Protein AF-A0A353T511-F1 (afdb_monomer)

Solvent-accessible surface area (backbone atoms only — not comparable to full-atom values): 17052 Å² total; per-residue (Å²): 107,55,31,57,50,38,69,71,53,21,40,50,40,51,57,68,45,52,67,50,44,55,58,47,10,58,55,42,27,77,79,38,70,79,33,49,45,60,43,45,33,51,16,52,50,36,48,41,17,73,74,68,63,49,63,80,61,66,47,35,32,51,39,35,51,52,15,42,52,40,34,46,47,14,52,46,25,52,75,53,43,48,49,70,58,43,83,41,54,40,82,48,96,89,41,73,41,23,30,34,31,43,31,60,46,76,46,84,42,80,31,50,42,40,24,45,56,64,69,73,60,49,74,66,68,71,45,63,90,64,59,95,79,47,38,63,47,58,74,86,80,88,72,33,53,43,82,46,81,46,78,45,78,47,78,48,77,52,66,25,28,49,47,56,48,58,63,40,23,37,52,54,12,52,56,40,32,56,50,16,52,51,40,34,52,38,14,64,52,20,74,81,34,68,69,36,40,58,49,43,23,52,46,47,33,50,51,53,51,50,50,52,51,51,55,51,51,52,30,73,72,43,70,61,68,36,49,56,50,96,73,19,44,25,30,51,40,54,40,83,95,20,53,33,37,77,40,65,54,52,63,58,27,26,40,40,25,51,73,86,41,77,28,68,46,71,67,55,45,51,57,47,48,78,71,52,68,54,58,47,41,36,35,30,33,49,96,89,40,81,49,76,33,64,47,82,42,90,78,71,59,78,88,50,33,36,66,40,64,33,52,81,70,89,87,82,75,74,130

Structure (mmCIF, N/CA/C/O backbone):
data_AF-A0A353T511-F1
#
_entry.id   AF-A0A353T511-F1
#
loop_
_atom_site.group_PDB
_atom_site.id
_atom_site.type_symbol
_atom_site.label_atom_id
_atom_site.label_alt_id
_atom_site.label_comp_id
_atom_site.label_asym_id
_atom_site.label_entity_id
_atom_site.label_seq_id
_atom_site.pdbx_PDB_ins_code
_atom_site.Cartn_x
_atom_site.Cartn_y
_atom_site.Cartn_z
_atom_site.occupancy
_atom_site.B_iso_or_equiv
_atom_site.auth_seq_id
_atom_site.auth_comp_id
_atom_site.auth_asym_id
_atom_site.auth_atom_id
_atom_site.pdbx_PDB_model_num
ATOM 1 N N . ILE A 1 1 ? 7.811 -14.214 -6.722 1.00 87.06 1 ILE A N 1
ATOM 2 C CA . ILE A 1 1 ? 6.838 -13.684 -7.712 1.00 87.06 1 ILE A CA 1
ATOM 3 C C . ILE A 1 1 ? 7.534 -12.713 -8.656 1.00 87.06 1 ILE A C 1
ATOM 5 O O . ILE A 1 1 ? 7.695 -13.061 -9.813 1.00 87.06 1 ILE A O 1
ATOM 9 N N . SER A 1 2 ? 8.025 -11.565 -8.179 1.00 89.75 2 SER A N 1
ATOM 10 C CA . SER A 1 2 ? 8.652 -10.533 -9.025 1.00 89.75 2 SER A CA 1
ATOM 11 C C . SER A 1 2 ? 9.826 -11.055 -9.854 1.00 89.75 2 SER A C 1
ATOM 13 O O . SER A 1 2 ? 9.823 -10.887 -11.064 1.00 89.75 2 SER A O 1
ATOM 15 N N . SER A 1 3 ? 10.780 -11.768 -9.242 1.00 91.50 3 SER A N 1
ATOM 16 C CA . SER A 1 3 ? 11.904 -12.368 -9.980 1.00 91.50 3 SER A CA 1
ATOM 17 C C . SER A 1 3 ? 11.455 -13.371 -11.025 1.00 91.50 3 SER A C 1
ATOM 19 O O . SER A 1 3 ? 11.957 -13.353 -12.137 1.00 91.50 3 SER A O 1
ATOM 21 N N . THR A 1 4 ? 10.472 -14.212 -10.696 1.00 90.12 4 THR A N 1
ATOM 22 C CA . THR A 1 4 ? 9.891 -15.156 -11.653 1.00 90.12 4 THR A CA 1
ATOM 23 C C . THR A 1 4 ? 9.276 -14.418 -12.835 1.00 90.12 4 THR A C 1
ATOM 25 O O . THR A 1 4 ? 9.516 -14.812 -13.961 1.00 90.12 4 THR A O 1
ATOM 28 N N . LEU A 1 5 ? 8.538 -13.328 -12.602 1.00 91.00 5 LEU A N 1
ATOM 29 C CA . LEU A 1 5 ? 7.959 -12.518 -13.676 1.00 91.00 5 LEU A CA 1
ATOM 30 C C . LEU A 1 5 ? 9.042 -11.837 -14.521 1.00 91.00 5 LEU A C 1
ATOM 32 O O . LEU A 1 5 ? 8.965 -11.881 -15.739 1.00 91.00 5 LEU A O 1
ATOM 36 N N . ILE A 1 6 ? 10.081 -11.274 -13.903 1.00 90.38 6 ILE A N 1
ATOM 37 C CA . ILE A 1 6 ? 11.201 -10.640 -14.617 1.00 90.38 6 ILE A CA 1
ATOM 38 C C . ILE A 1 6 ? 11.957 -11.660 -15.477 1.00 90.38 6 ILE A C 1
ATOM 40 O O . ILE A 1 6 ? 12.263 -11.378 -16.633 1.00 90.38 6 ILE A O 1
ATOM 44 N N . ILE A 1 7 ? 12.215 -12.853 -14.933 1.00 88.31 7 ILE A N 1
ATOM 45 C CA . ILE A 1 7 ? 12.916 -13.956 -15.606 1.00 88.31 7 ILE A CA 1
ATOM 46 C C . ILE A 1 7 ? 12.004 -14.730 -16.566 1.00 88.31 7 ILE A C 1
ATOM 48 O O . ILE A 1 7 ? 12.520 -15.469 -17.383 1.00 88.31 7 ILE A O 1
ATOM 52 N N . LEU A 1 8 ? 10.676 -14.594 -16.506 1.00 87.25 8 LEU A N 1
ATOM 53 C CA . LEU A 1 8 ? 9.740 -15.236 -17.448 1.00 87.25 8 LEU A CA 1
ATOM 54 C C . LEU A 1 8 ? 9.231 -14.289 -18.537 1.00 87.25 8 LEU A C 1
ATOM 56 O O . LEU A 1 8 ? 8.818 -14.757 -19.588 1.00 87.25 8 LEU A O 1
ATOM 60 N N . ILE A 1 9 ? 9.318 -12.975 -18.321 1.00 87.56 9 ILE A N 1
ATOM 61 C CA . ILE A 1 9 ? 9.075 -11.948 -19.342 1.00 87.56 9 ILE A CA 1
ATOM 62 C C . ILE A 1 9 ? 10.367 -11.560 -20.070 1.00 87.56 9 ILE A C 1
ATOM 64 O O . ILE A 1 9 ? 10.341 -11.324 -21.268 1.00 87.56 9 ILE A O 1
ATOM 68 N N . GLY A 1 10 ? 11.510 -11.544 -19.386 1.00 86.62 10 GLY A N 1
ATOM 69 C CA . GLY A 1 10 ? 12.803 -11.376 -20.045 1.00 86.62 10 GLY A CA 1
ATOM 70 C C . GLY A 1 10 ? 13.072 -9.907 -20.193 1.00 86.62 10 GLY A C 1
ATOM 71 O O . GLY A 1 10 ? 13.063 -9.362 -21.292 1.00 86.62 10 GLY A O 1
ATOM 72 N N . ILE A 1 11 ? 13.232 -9.274 -19.037 1.00 89.12 11 ILE A N 1
ATOM 73 C CA . ILE A 1 11 ? 13.450 -7.841 -18.917 1.00 89.12 11 ILE A CA 1
ATOM 74 C C . ILE A 1 11 ? 14.917 -7.644 -18.532 1.00 89.12 11 ILE A C 1
ATOM 76 O O . ILE A 1 11 ? 15.234 -7.669 -17.337 1.00 89.12 11 ILE A O 1
ATOM 80 N N . PRO A 1 12 ? 15.833 -7.540 -19.510 1.00 88.12 12 PRO A N 1
ATOM 81 C CA . PRO A 1 12 ? 17.217 -7.215 -19.237 1.00 88.12 12 PRO A CA 1
ATOM 82 C C . PRO A 1 12 ? 17.324 -5.749 -18.811 1.00 88.12 12 PRO A C 1
ATOM 84 O O . PRO A 1 12 ? 16.893 -4.838 -19.508 1.00 88.12 12 PRO A O 1
ATOM 87 N N . ILE A 1 13 ? 17.937 -5.507 -17.658 1.00 87.44 13 ILE A N 1
ATOM 88 C CA . ILE A 1 13 ? 18.184 -4.158 -17.153 1.00 87.44 13 ILE A CA 1
ATOM 89 C C . ILE A 1 13 ? 19.682 -3.876 -17.205 1.00 87.44 13 ILE A C 1
ATOM 91 O O . ILE A 1 13 ? 20.497 -4.645 -16.690 1.00 87.44 13 ILE A O 1
ATOM 95 N N . ASN A 1 14 ? 20.067 -2.753 -17.807 1.00 86.06 14 ASN A N 1
ATOM 96 C CA . ASN A 1 14 ? 21.453 -2.304 -17.757 1.00 86.06 14 ASN A CA 1
ATOM 97 C C . ASN A 1 14 ? 21.813 -1.925 -16.309 1.00 86.06 14 ASN A C 1
ATOM 99 O O . ASN A 1 14 ? 21.084 -1.183 -15.648 1.00 86.06 14 ASN A O 1
ATOM 103 N N . LEU A 1 15 ? 22.947 -2.414 -15.802 1.00 84.44 15 LEU A N 1
ATOM 104 C CA . LEU A 1 15 ? 23.402 -2.091 -14.445 1.00 84.44 15 LEU A CA 1
ATOM 105 C C . LEU A 1 15 ? 23.543 -0.576 -14.229 1.00 84.44 15 LEU A C 1
ATOM 107 O O . LEU A 1 15 ? 23.207 -0.083 -13.153 1.00 84.44 15 LEU A O 1
ATOM 111 N N . ASN A 1 16 ? 23.939 0.175 -15.261 1.00 86.75 16 ASN A N 1
ATOM 112 C CA . ASN A 1 16 ? 24.034 1.635 -15.198 1.00 86.75 16 ASN A CA 1
ATOM 113 C C . ASN A 1 16 ? 22.674 2.284 -14.899 1.00 86.75 16 ASN A C 1
ATOM 115 O O . ASN A 1 16 ? 22.602 3.235 -14.124 1.00 86.75 16 ASN A O 1
ATOM 119 N N . THR A 1 17 ? 21.584 1.737 -15.449 1.00 90.00 17 THR A N 1
ATOM 120 C CA . THR A 1 17 ? 20.215 2.197 -15.178 1.00 90.00 17 THR A CA 1
ATOM 121 C C . THR A 1 17 ? 19.900 2.100 -13.687 1.00 90.00 17 THR A C 1
ATOM 123 O O . THR A 1 17 ? 19.383 3.054 -13.116 1.00 90.00 17 THR A O 1
ATOM 126 N N . LEU A 1 18 ? 20.258 0.995 -13.024 1.00 89.12 18 LEU A N 1
ATOM 127 C CA . LEU A 1 18 ? 20.004 0.793 -11.589 1.00 89.12 18 LEU A CA 1
ATOM 128 C C . LEU A 1 18 ? 20.886 1.677 -10.709 1.00 89.12 18 LEU A C 1
ATOM 130 O O . LEU A 1 18 ? 20.400 2.257 -9.737 1.00 89.12 18 LEU A O 1
ATOM 134 N N . VAL A 1 19 ? 22.167 1.793 -11.070 1.00 89.56 19 VAL A N 1
ATOM 135 C CA . VAL A 1 19 ? 23.147 2.631 -10.364 1.00 89.56 19 VAL A CA 1
ATOM 136 C C . VAL A 1 19 ? 22.741 4.103 -10.392 1.00 89.56 19 VAL A C 1
ATOM 138 O O . VAL A 1 19 ? 23.045 4.822 -9.450 1.00 89.56 19 VAL A O 1
ATOM 141 N N . ILE A 1 20 ? 22.020 4.555 -11.420 1.00 93.50 20 ILE A N 1
ATOM 142 C CA . ILE A 1 20 ? 21.484 5.921 -11.487 1.00 93.50 20 ILE A CA 1
ATOM 143 C C . ILE A 1 20 ? 20.110 6.009 -10.808 1.00 93.50 20 ILE A C 1
ATOM 145 O O . ILE A 1 20 ? 19.868 6.920 -10.017 1.00 93.50 20 ILE A O 1
ATOM 149 N N . LEU A 1 21 ? 19.216 5.053 -11.078 1.00 93.88 21 LEU A N 1
ATOM 150 C CA . LEU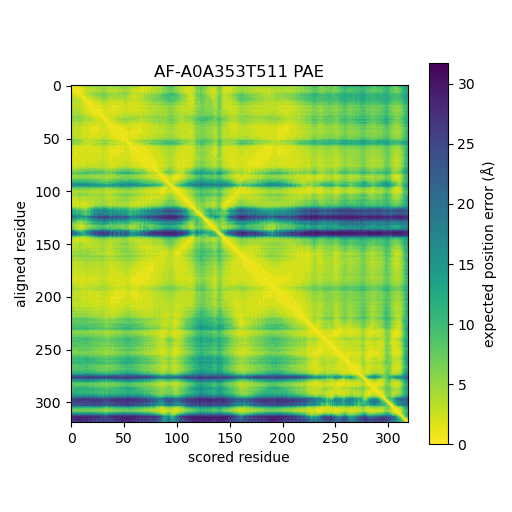 A 1 21 ? 17.832 5.059 -10.598 1.00 93.88 21 LEU A CA 1
ATOM 151 C C . LEU A 1 21 ? 17.734 5.071 -9.068 1.00 93.88 21 LEU A C 1
ATOM 153 O O . LEU A 1 21 ? 16.961 5.854 -8.516 1.00 93.88 21 LEU A O 1
ATOM 157 N N . LEU A 1 22 ? 18.485 4.206 -8.379 1.00 92.00 22 LEU A N 1
ATOM 158 C CA . LEU A 1 22 ? 18.342 4.036 -6.929 1.00 92.00 22 LEU A CA 1
ATOM 159 C C . LEU A 1 22 ? 18.852 5.256 -6.142 1.00 92.00 22 LEU A C 1
ATOM 161 O O . LEU A 1 22 ? 18.086 5.774 -5.323 1.00 92.00 22 LEU A O 1
ATOM 165 N N . PRO A 1 23 ? 20.067 5.792 -6.389 1.00 93.88 23 PRO A N 1
ATOM 166 C CA . PRO A 1 23 ? 20.510 7.022 -5.737 1.00 93.88 23 PRO A CA 1
ATOM 167 C C . PRO A 1 23 ? 19.648 8.226 -6.108 1.00 93.88 23 PRO A C 1
ATOM 169 O O . PRO A 1 23 ? 19.407 9.077 -5.257 1.00 93.88 23 PRO A O 1
ATOM 172 N N . PHE A 1 24 ? 19.142 8.296 -7.344 1.00 95.50 24 PHE A N 1
ATOM 173 C CA . PHE A 1 24 ? 18.238 9.372 -7.742 1.00 95.50 24 PHE A CA 1
ATOM 174 C C . PHE A 1 24 ? 16.900 9.302 -6.998 1.00 95.50 24 PHE A C 1
ATOM 176 O O . PHE A 1 24 ? 16.413 10.327 -6.528 1.00 95.50 24 PHE A O 1
ATOM 183 N N . SER A 1 25 ? 16.336 8.105 -6.808 1.00 93.56 25 SER A N 1
ATOM 184 C CA . SER A 1 25 ? 15.156 7.924 -5.955 1.00 93.56 25 SER A CA 1
ATOM 185 C C . SER A 1 25 ? 15.423 8.396 -4.521 1.00 93.56 25 SER A C 1
ATOM 187 O O . SER A 1 25 ? 14.663 9.202 -3.982 1.00 93.56 25 SER A O 1
ATOM 189 N N . LEU A 1 26 ? 16.558 7.995 -3.934 1.00 93.56 26 LEU A N 1
ATOM 190 C CA . LEU A 1 26 ? 16.978 8.463 -2.610 1.00 93.56 26 LEU A CA 1
ATOM 191 C C . LEU A 1 26 ? 17.125 9.990 -2.558 1.00 93.56 26 LEU A C 1
ATOM 193 O O . LEU A 1 26 ? 16.668 10.611 -1.601 1.00 93.56 26 LEU A O 1
ATOM 197 N N . LEU A 1 27 ? 17.683 10.617 -3.594 1.00 95.81 27 LEU A N 1
ATOM 198 C CA . LEU A 1 27 ? 17.786 12.072 -3.691 1.00 95.81 27 LEU A CA 1
ATOM 199 C C . LEU A 1 27 ? 16.402 12.739 -3.689 1.00 95.81 27 LEU A C 1
ATOM 201 O O . LEU A 1 27 ? 16.192 13.712 -2.965 1.00 95.81 27 LEU A O 1
ATOM 205 N N . LEU A 1 28 ? 15.437 12.207 -4.448 1.00 93.69 28 LEU A N 1
ATOM 206 C CA . LEU A 1 28 ? 14.075 12.745 -4.476 1.00 93.69 28 LEU A CA 1
ATOM 207 C C . LEU A 1 28 ? 13.383 12.647 -3.110 1.00 93.69 28 LEU A C 1
ATOM 209 O O . LEU A 1 28 ? 12.583 13.525 -2.771 1.00 93.69 28 LEU A O 1
ATOM 213 N N . THR A 1 29 ? 13.718 11.649 -2.285 1.00 92.69 29 THR A N 1
ATOM 214 C CA . THR A 1 29 ? 13.143 11.542 -0.932 1.00 92.69 29 THR A CA 1
ATOM 215 C C . THR A 1 29 ? 13.462 12.723 -0.025 1.00 92.69 29 THR A C 1
ATOM 217 O O . THR A 1 29 ? 12.668 13.020 0.871 1.00 92.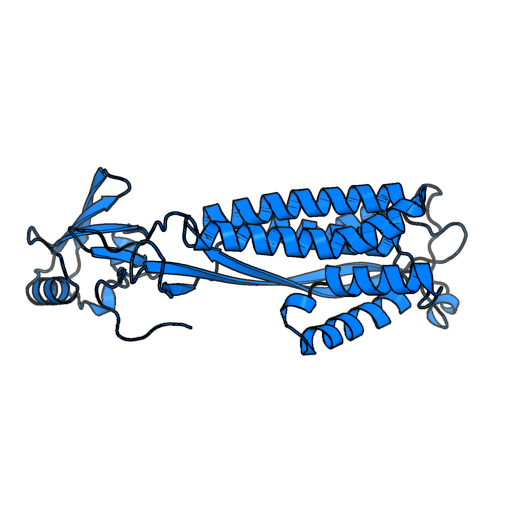69 29 THR A O 1
ATOM 220 N N . LEU A 1 30 ? 14.567 13.437 -0.281 1.00 94.56 30 LEU A N 1
ATOM 221 C CA . LEU A 1 30 ? 14.933 14.645 0.462 1.00 94.56 30 LEU A CA 1
ATOM 222 C C . LEU A 1 30 ? 13.897 15.764 0.288 1.00 94.56 30 LEU A C 1
ATOM 224 O O . LEU A 1 30 ? 13.751 16.605 1.171 1.00 94.56 30 LEU A O 1
ATOM 228 N N . LEU A 1 31 ? 13.158 15.766 -0.827 1.00 93.88 31 LEU A N 1
ATOM 229 C CA . LEU A 1 31 ? 12.063 16.708 -1.066 1.00 93.88 31 LEU A CA 1
ATOM 230 C C . LEU A 1 31 ? 10.775 16.250 -0.377 1.00 93.88 31 LEU A C 1
ATOM 232 O O . LEU A 1 31 ? 10.048 17.053 0.206 1.00 93.88 31 LEU A O 1
ATOM 236 N N . ASN A 1 32 ? 10.461 14.958 -0.479 1.00 90.12 32 ASN A N 1
ATOM 237 C CA . ASN A 1 32 ? 9.321 14.342 0.187 1.00 90.12 32 ASN A CA 1
ATOM 238 C C . ASN A 1 32 ? 9.480 12.817 0.196 1.00 90.12 32 ASN A C 1
ATOM 240 O O . ASN A 1 32 ? 9.745 12.227 -0.851 1.00 90.12 32 ASN A O 1
ATOM 244 N N . LYS A 1 33 ? 9.211 12.169 1.338 1.00 87.06 33 LYS A N 1
ATOM 245 C CA . LYS A 1 33 ? 9.273 10.702 1.488 1.00 87.06 33 LYS A CA 1
ATOM 246 C C . LYS A 1 33 ? 8.485 9.946 0.410 1.00 87.06 33 LYS A C 1
ATOM 248 O O . LYS A 1 33 ? 8.925 8.888 -0.019 1.00 87.06 33 LYS A O 1
ATOM 253 N N . ARG A 1 34 ? 7.375 10.512 -0.086 1.00 85.81 34 ARG A N 1
ATOM 254 C CA . ARG A 1 34 ? 6.558 9.899 -1.150 1.00 85.81 34 ARG A CA 1
ATOM 255 C C . ARG A 1 34 ? 7.331 9.635 -2.446 1.00 85.81 34 ARG A C 1
ATOM 257 O O . ARG A 1 34 ? 6.993 8.712 -3.174 1.00 85.81 34 ARG A O 1
ATOM 264 N N . TYR A 1 35 ? 8.371 10.421 -2.728 1.00 89.56 35 TYR A N 1
ATOM 265 C CA . TYR A 1 35 ? 9.152 10.291 -3.956 1.00 89.56 35 TYR A CA 1
ATOM 266 C C . TYR A 1 35 ? 10.187 9.157 -3.918 1.00 89.56 35 TYR A C 1
ATOM 268 O O . TYR A 1 35 ? 10.921 8.990 -4.886 1.00 89.56 35 TYR A O 1
ATOM 276 N N . LEU A 1 36 ? 10.221 8.361 -2.840 1.00 89.62 36 LEU A N 1
ATOM 277 C CA . LEU A 1 36 ? 11.010 7.125 -2.772 1.00 89.62 36 LEU A CA 1
ATOM 278 C C . LEU A 1 36 ? 10.501 6.062 -3.754 1.00 89.62 36 LEU A C 1
ATOM 280 O O . LEU A 1 36 ? 11.253 5.185 -4.185 1.00 89.62 36 LEU A O 1
ATOM 284 N N . CYS A 1 37 ? 9.214 6.119 -4.102 1.00 92.69 37 CYS A N 1
ATOM 285 C CA . CYS A 1 37 ? 8.643 5.178 -5.045 1.00 92.69 37 CYS A CA 1
ATOM 286 C C . CYS A 1 37 ? 9.331 5.310 -6.414 1.00 92.69 37 CYS A C 1
ATOM 288 O O . CYS A 1 37 ? 9.436 6.397 -6.988 1.00 92.69 37 CYS A O 1
ATOM 290 N N . LEU A 1 38 ? 9.765 4.173 -6.968 1.00 94.25 38 LEU A N 1
ATOM 291 C CA . LEU A 1 38 ? 10.505 4.125 -8.230 1.00 94.25 38 LEU A CA 1
ATOM 292 C C . LEU A 1 38 ? 9.703 4.669 -9.421 1.00 94.25 38 LEU A C 1
ATOM 294 O O . LEU A 1 38 ? 10.307 5.017 -10.429 1.00 94.25 38 LEU A O 1
ATOM 298 N N . SER A 1 39 ? 8.377 4.801 -9.310 1.00 95.31 39 SER A N 1
ATOM 299 C CA . SER A 1 39 ? 7.543 5.448 -10.330 1.00 95.31 39 SER A CA 1
ATOM 300 C C . SER A 1 39 ? 7.933 6.913 -10.577 1.00 95.31 39 SER A C 1
ATOM 302 O O . SER A 1 39 ? 7.951 7.348 -11.727 1.00 95.31 39 SER A O 1
ATOM 304 N N . TYR A 1 40 ? 8.316 7.668 -9.540 1.00 95.88 40 TYR A N 1
ATOM 305 C CA . TYR A 1 40 ? 8.743 9.064 -9.687 1.00 95.88 40 TYR A CA 1
ATOM 306 C C . TYR A 1 40 ? 10.122 9.150 -10.337 1.00 95.88 40 TYR A C 1
ATOM 308 O O . TYR A 1 40 ? 10.278 9.779 -11.383 1.00 95.88 40 TYR A O 1
ATOM 316 N N . ALA A 1 41 ? 11.109 8.473 -9.745 1.00 96.19 41 ALA A N 1
ATOM 317 C CA . ALA A 1 41 ? 12.477 8.445 -10.251 1.00 96.19 41 ALA A CA 1
ATOM 318 C C . ALA A 1 41 ? 12.534 7.892 -11.682 1.00 96.19 41 ALA A C 1
ATOM 320 O O . ALA A 1 41 ? 13.126 8.510 -12.563 1.00 96.19 41 ALA A O 1
ATOM 321 N N . GLY A 1 42 ? 11.860 6.769 -11.932 1.00 96.25 42 GLY A N 1
ATOM 322 C CA . GLY A 1 42 ? 11.801 6.130 -13.239 1.00 96.25 42 GLY A CA 1
ATOM 323 C C . GLY A 1 42 ? 11.077 6.973 -14.282 1.00 96.25 42 GLY A C 1
ATOM 324 O O . GLY A 1 42 ? 11.547 7.043 -15.411 1.00 96.25 42 GLY A O 1
ATOM 325 N N . GLY A 1 43 ? 9.986 7.657 -13.922 1.00 96.94 43 GLY A N 1
ATOM 326 C CA . GLY A 1 43 ? 9.261 8.532 -14.847 1.00 96.94 43 GLY A CA 1
ATOM 327 C C . GLY A 1 43 ? 10.101 9.735 -15.269 1.00 96.94 43 GLY A C 1
ATOM 328 O O . GLY A 1 43 ? 10.256 10.000 -16.459 1.00 96.94 43 GLY A O 1
ATOM 329 N N . VAL A 1 44 ? 10.723 10.413 -14.298 1.00 97.00 44 VAL A N 1
ATOM 330 C CA . VAL A 1 44 ? 11.612 11.557 -14.559 1.00 97.00 44 VAL A CA 1
ATOM 331 C C . VAL A 1 44 ? 12.825 11.132 -15.382 1.00 97.00 44 VAL A C 1
ATOM 333 O O . VAL A 1 44 ? 13.098 11.744 -16.412 1.00 97.00 44 VAL A O 1
ATOM 336 N N . LEU A 1 45 ? 13.532 10.075 -14.974 1.00 97.25 45 LEU A N 1
ATOM 337 C CA . LEU A 1 45 ? 14.724 9.613 -15.687 1.00 97.25 45 LEU A CA 1
ATOM 338 C C . LEU A 1 45 ? 14.398 9.094 -17.091 1.00 97.25 45 LEU A C 1
ATOM 340 O O . LEU A 1 45 ? 15.164 9.359 -18.011 1.00 97.25 45 LEU A O 1
ATOM 344 N N . SER A 1 46 ? 13.245 8.444 -17.285 1.00 97.44 46 SER A N 1
ATOM 345 C CA . SER A 1 46 ? 12.787 8.036 -18.620 1.00 97.44 46 SER A CA 1
ATOM 346 C C . SER A 1 46 ? 12.546 9.244 -19.522 1.00 97.44 46 SER A C 1
ATOM 348 O O . SER A 1 46 ? 12.998 9.251 -20.660 1.00 97.44 46 SER A O 1
ATOM 350 N N . LEU A 1 47 ? 11.879 10.294 -19.029 1.00 97.38 47 LEU A N 1
ATOM 351 C CA . LEU A 1 47 ? 11.666 11.517 -19.813 1.00 97.38 47 LEU A CA 1
ATOM 352 C C . LEU A 1 47 ? 12.981 12.216 -20.154 1.00 97.38 47 LEU A C 1
ATOM 354 O O . LEU A 1 47 ? 13.172 12.648 -21.287 1.00 97.38 47 LEU A O 1
ATOM 358 N N . VAL A 1 48 ? 13.891 12.310 -19.185 1.00 97.31 48 VAL A N 1
ATOM 359 C CA . VAL A 1 48 ? 15.211 12.915 -19.384 1.00 97.31 48 VAL A CA 1
ATOM 360 C C . VAL A 1 48 ? 1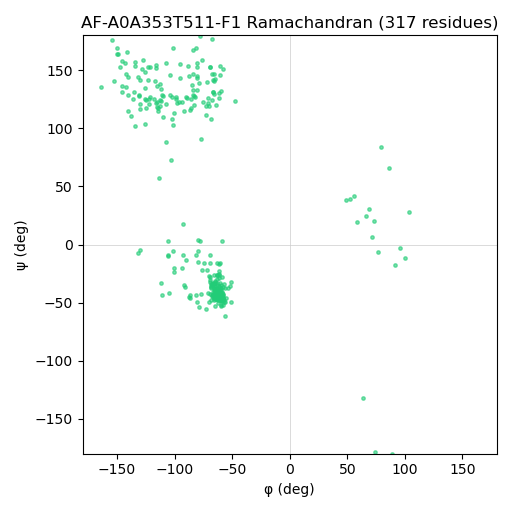6.015 12.118 -20.418 1.00 97.31 48 VAL A C 1
ATOM 362 O O . VAL A 1 48 ? 16.538 12.707 -21.361 1.00 97.31 48 VAL A O 1
ATOM 365 N N . SER A 1 49 ? 16.020 10.788 -20.316 1.00 96.44 49 SER A N 1
ATOM 366 C CA . SER A 1 49 ? 16.646 9.892 -21.292 1.00 96.44 49 SER A CA 1
ATOM 367 C C . SER A 1 49 ? 16.062 10.072 -22.700 1.00 96.44 49 SER A C 1
ATOM 369 O O . SER A 1 49 ? 16.809 10.268 -23.653 1.00 96.44 49 SER A O 1
ATOM 371 N N . LEU A 1 50 ? 14.732 10.115 -22.837 1.00 96.62 50 LEU A N 1
ATOM 372 C CA . LEU A 1 50 ? 14.059 10.259 -24.134 1.00 96.62 50 LEU A CA 1
ATOM 373 C C . LEU A 1 50 ? 14.274 11.629 -24.796 1.00 96.62 50 LEU A C 1
ATOM 375 O O . LEU A 1 50 ? 14.302 11.713 -26.021 1.00 96.62 50 LEU A O 1
ATOM 379 N N . ILE A 1 51 ? 14.383 12.705 -24.010 1.00 96.88 51 ILE A N 1
ATOM 380 C CA . ILE A 1 51 ? 14.522 14.076 -24.529 1.00 96.8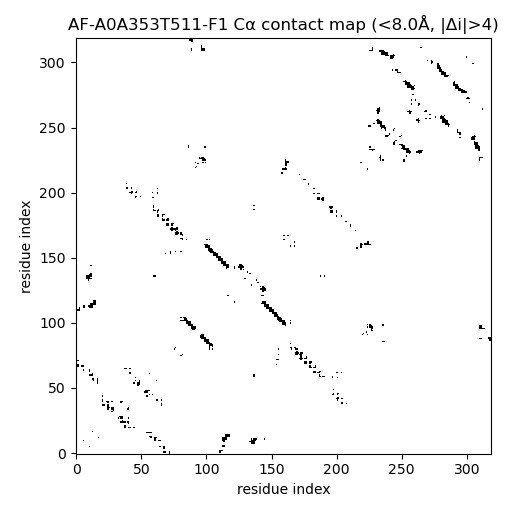8 51 ILE A CA 1
ATOM 381 C C . ILE A 1 51 ? 15.987 14.421 -24.809 1.00 96.88 51 ILE A C 1
ATOM 383 O O . ILE A 1 51 ? 16.289 15.037 -25.829 1.00 96.88 51 ILE A O 1
ATOM 387 N N . PHE A 1 52 ? 16.889 14.058 -23.896 1.00 96.44 52 PHE A N 1
ATOM 388 C CA . PHE A 1 52 ? 18.289 14.487 -23.929 1.00 96.44 52 PHE A CA 1
ATOM 389 C C . PHE A 1 52 ? 19.256 13.382 -24.367 1.00 96.44 52 PHE A C 1
ATOM 391 O O . PHE A 1 52 ? 20.430 13.665 -24.593 1.00 96.44 52 PHE A O 1
ATOM 398 N N . GLY A 1 53 ? 18.800 12.130 -24.467 1.00 91.62 53 GLY A N 1
ATOM 399 C CA . GLY A 1 53 ? 19.647 10.978 -24.794 1.00 91.62 53 GLY A CA 1
ATOM 400 C C . GLY A 1 53 ? 20.601 10.562 -23.670 1.00 91.62 53 GLY A C 1
ATOM 401 O O . GLY A 1 53 ? 21.449 9.697 -23.874 1.00 91.62 53 GLY A O 1
ATOM 402 N N . TRP A 1 54 ? 20.498 11.173 -22.486 1.00 90.94 54 TRP A N 1
ATOM 403 C CA . TRP A 1 54 ? 21.311 10.843 -21.320 1.00 90.94 54 TRP A CA 1
ATOM 404 C C . TRP A 1 54 ? 20.467 10.932 -20.045 1.00 90.94 54 TRP A C 1
ATOM 406 O O . TRP A 1 54 ? 19.767 11.929 -19.879 1.00 90.94 54 TRP A O 1
ATOM 416 N N . PRO A 1 55 ? 20.550 9.964 -19.117 1.00 91.25 55 PRO A N 1
ATOM 417 C CA . PRO A 1 55 ? 21.334 8.730 -19.213 1.00 91.25 55 PRO A CA 1
ATOM 418 C C . PRO A 1 55 ? 20.767 7.760 -20.259 1.00 91.25 55 PRO A C 1
ATOM 420 O O . PRO A 1 55 ? 19.571 7.778 -20.537 1.00 91.25 55 PRO A O 1
ATOM 423 N N . ASP A 1 56 ? 21.621 6.912 -20.832 1.00 88.31 56 ASP A N 1
ATOM 424 C CA . ASP A 1 56 ? 21.189 5.848 -21.747 1.00 88.31 56 ASP A CA 1
ATOM 425 C C . ASP A 1 56 ? 20.404 4.788 -20.956 1.00 88.31 56 ASP A C 1
ATOM 427 O O . ASP A 1 56 ? 20.953 4.096 -20.090 1.00 88.31 56 ASP A O 1
ATOM 431 N N . MET A 1 57 ? 19.087 4.745 -21.166 1.00 90.12 57 MET A N 1
ATOM 432 C CA . MET A 1 57 ? 18.164 3.896 -20.419 1.00 90.12 57 MET A CA 1
ATOM 433 C C . MET A 1 57 ? 17.190 3.217 -21.367 1.00 90.12 57 MET A C 1
ATOM 435 O O . MET A 1 57 ? 16.513 3.864 -22.163 1.00 90.12 57 MET A O 1
ATOM 439 N N . ASP A 1 58 ? 17.040 1.908 -21.193 1.00 92.12 58 ASP A N 1
ATOM 440 C CA . ASP A 1 58 ? 15.987 1.157 -21.860 1.00 92.12 58 ASP A CA 1
ATOM 441 C C . ASP A 1 58 ? 14.642 1.402 -21.158 1.00 92.12 58 ASP A C 1
ATOM 443 O O . ASP A 1 58 ? 14.280 0.742 -20.176 1.00 92.12 58 ASP A O 1
ATOM 447 N N . VAL A 1 59 ? 13.924 2.426 -21.628 1.00 95.25 59 VAL A N 1
ATOM 448 C CA . VAL A 1 59 ? 12.654 2.881 -21.045 1.00 95.25 59 VAL A CA 1
ATOM 449 C C . VAL A 1 59 ? 11.589 1.774 -21.013 1.00 95.25 59 VAL A C 1
ATOM 451 O O . VAL A 1 59 ? 10.980 1.607 -19.953 1.00 95.25 59 VAL A O 1
ATOM 454 N N . PRO A 1 60 ? 11.364 0.978 -22.081 1.00 95.75 60 PRO A N 1
ATOM 455 C CA . PRO A 1 60 ? 10.473 -0.182 -22.027 1.00 95.75 60 PRO A CA 1
ATOM 456 C C . PRO A 1 60 ? 10.773 -1.139 -20.867 1.00 95.75 60 PRO A C 1
ATOM 458 O O . PRO A 1 60 ? 9.867 -1.464 -20.094 1.00 95.75 60 PRO A O 1
ATOM 461 N N . SER A 1 61 ? 12.036 -1.541 -20.688 1.00 94.75 61 SER A N 1
ATOM 462 C CA . SER A 1 61 ? 12.425 -2.433 -19.588 1.00 94.75 61 SER A CA 1
ATOM 463 C C . SER A 1 61 ? 12.245 -1.788 -18.218 1.00 94.75 61 SER A C 1
ATOM 465 O O . SER A 1 61 ? 11.810 -2.450 -17.274 1.00 94.75 61 SER A O 1
ATOM 467 N N . LEU A 1 62 ? 12.523 -0.487 -18.090 1.00 95.38 62 LEU A N 1
ATOM 468 C CA . LEU A 1 62 ? 12.309 0.248 -16.845 1.00 95.38 62 LEU A CA 1
ATOM 469 C C . LEU A 1 62 ? 10.819 0.339 -16.478 1.00 95.38 62 LEU A C 1
ATOM 471 O O . LEU A 1 62 ? 10.459 0.092 -15.324 1.00 95.38 62 LEU A O 1
ATOM 475 N N . LEU A 1 63 ? 9.947 0.630 -17.450 1.00 97.00 63 LEU A N 1
ATOM 476 C CA . LEU A 1 63 ? 8.492 0.607 -17.266 1.00 97.00 63 LEU A CA 1
ATOM 477 C C . LEU A 1 63 ? 8.017 -0.790 -16.851 1.00 97.00 63 LEU A C 1
ATOM 479 O O . LEU A 1 63 ? 7.215 -0.915 -15.924 1.00 97.00 63 LEU A O 1
ATOM 483 N N . ALA A 1 64 ? 8.542 -1.840 -17.488 1.00 96.81 64 ALA A N 1
ATOM 484 C CA . ALA A 1 64 ? 8.191 -3.219 -17.172 1.00 96.81 64 ALA A CA 1
ATOM 485 C C . ALA A 1 64 ? 8.630 -3.611 -15.753 1.00 96.81 64 ALA A C 1
ATOM 487 O O . ALA A 1 64 ? 7.834 -4.156 -14.986 1.00 96.81 64 ALA A O 1
ATOM 488 N N . LEU A 1 65 ? 9.864 -3.275 -15.364 1.00 95.31 65 LEU A N 1
ATOM 489 C CA . LEU A 1 65 ? 10.389 -3.513 -14.020 1.00 95.31 65 LEU A CA 1
ATOM 490 C C . LEU A 1 65 ? 9.519 -2.831 -12.958 1.00 95.31 65 LEU A C 1
ATOM 492 O O . LEU A 1 65 ? 9.063 -3.482 -12.017 1.00 95.31 65 LEU A O 1
ATOM 496 N N . ILE A 1 66 ? 9.257 -1.531 -13.115 1.00 96.25 66 ILE A N 1
ATOM 497 C CA . ILE A 1 66 ? 8.457 -0.767 -12.153 1.00 96.25 66 ILE A CA 1
ATOM 498 C C . ILE A 1 66 ? 7.011 -1.281 -12.123 1.00 96.25 66 ILE A C 1
ATOM 500 O O . ILE A 1 66 ? 6.429 -1.393 -11.041 1.00 96.25 66 ILE A O 1
ATOM 504 N N . GLY A 1 67 ? 6.442 -1.653 -13.272 1.00 97.25 67 GLY A N 1
ATOM 505 C CA . GLY A 1 67 ? 5.134 -2.298 -13.363 1.00 97.25 67 GLY A CA 1
ATOM 506 C C . GLY A 1 67 ? 5.069 -3.606 -12.568 1.00 97.25 67 GLY A C 1
ATOM 507 O O . GLY A 1 67 ? 4.151 -3.790 -11.772 1.00 97.25 67 GLY A O 1
ATOM 508 N N . ILE A 1 68 ? 6.072 -4.485 -12.693 1.00 96.75 68 ILE A N 1
ATOM 509 C CA . ILE A 1 68 ? 6.146 -5.747 -11.934 1.00 96.75 68 ILE A CA 1
ATOM 510 C C . ILE A 1 68 ? 6.280 -5.490 -10.432 1.00 96.75 68 ILE A C 1
ATOM 512 O O . ILE A 1 68 ? 5.666 -6.204 -9.631 1.00 96.75 68 ILE A O 1
ATOM 516 N N . LEU A 1 69 ? 7.074 -4.495 -10.029 1.00 95.81 69 LEU A N 1
ATOM 517 C CA . LEU A 1 69 ? 7.249 -4.160 -8.615 1.00 95.81 69 LEU A CA 1
ATOM 518 C C . LEU A 1 69 ? 5.931 -3.692 -7.988 1.00 95.81 69 LEU A C 1
ATOM 520 O O . LEU A 1 69 ? 5.545 -4.233 -6.956 1.00 95.81 69 LEU A O 1
ATOM 524 N N . HIS A 1 70 ? 5.180 -2.809 -8.650 1.00 96.56 70 HIS A N 1
ATOM 525 C CA . HIS A 1 70 ? 3.859 -2.386 -8.166 1.00 96.56 70 HIS A CA 1
ATOM 526 C C . HIS A 1 70 ? 2.806 -3.493 -8.249 1.00 96.56 70 HIS A C 1
ATOM 528 O O . HIS A 1 70 ? 1.932 -3.575 -7.390 1.00 96.56 70 HIS A O 1
ATOM 534 N N . LEU A 1 71 ? 2.885 -4.383 -9.244 1.00 97.25 71 LEU A N 1
ATOM 535 C CA . LEU A 1 71 ? 2.022 -5.563 -9.284 1.00 97.25 71 LEU A CA 1
ATOM 536 C C . LEU A 1 71 ? 2.305 -6.466 -8.079 1.00 97.25 71 LEU A C 1
ATOM 538 O O . LEU A 1 71 ? 1.381 -6.943 -7.426 1.00 97.25 71 LEU A O 1
ATOM 542 N N . THR A 1 72 ? 3.576 -6.650 -7.732 1.00 96.50 72 THR A N 1
ATOM 543 C CA . THR A 1 72 ? 3.972 -7.411 -6.542 1.00 96.50 72 THR A CA 1
ATOM 544 C C . THR A 1 72 ? 3.483 -6.735 -5.268 1.00 96.50 72 THR A C 1
ATOM 546 O O . THR A 1 72 ? 2.896 -7.402 -4.420 1.00 96.50 72 THR A O 1
ATOM 549 N N . GLU A 1 73 ? 3.675 -5.422 -5.148 1.00 96.06 73 GLU A N 1
ATOM 550 C CA . GLU A 1 73 ? 3.161 -4.624 -4.036 1.00 96.06 73 GLU A CA 1
ATOM 551 C C . GLU A 1 73 ? 1.646 -4.800 -3.893 1.00 96.06 73 GLU A C 1
ATOM 553 O O . GLU A 1 73 ? 1.156 -5.100 -2.810 1.00 96.06 73 GLU A O 1
ATOM 558 N N . SER A 1 74 ? 0.905 -4.726 -5.000 1.00 96.75 74 SER A N 1
ATOM 559 C CA . SER A 1 74 ? -0.548 -4.891 -5.010 1.00 96.75 74 SER A CA 1
ATOM 560 C C . SER A 1 74 ? -0.993 -6.247 -4.452 1.00 96.75 74 SER A C 1
ATOM 562 O O . SER A 1 74 ? -1.924 -6.314 -3.646 1.00 96.75 74 SER A O 1
ATOM 564 N N . LEU A 1 75 ? -0.280 -7.321 -4.808 1.00 96.50 75 LEU A N 1
ATOM 565 C CA . LEU A 1 75 ? -0.530 -8.667 -4.297 1.00 96.50 75 LEU A CA 1
ATOM 566 C C . LEU A 1 75 ? -0.203 -8.760 -2.804 1.00 96.50 75 LEU A C 1
ATOM 568 O O . LEU A 1 75 ? -0.992 -9.315 -2.042 1.00 96.50 75 LEU A O 1
ATOM 572 N N . LEU A 1 76 ? 0.921 -8.186 -2.367 1.00 95.81 76 LEU A N 1
ATOM 573 C CA . LEU A 1 76 ? 1.311 -8.160 -0.954 1.00 95.81 76 LEU A CA 1
ATOM 574 C C . LEU A 1 76 ? 0.305 -7.377 -0.105 1.00 95.81 76 LEU A C 1
ATOM 576 O O . LEU A 1 76 ? -0.092 -7.853 0.957 1.00 95.81 76 LEU A O 1
ATOM 580 N N . ILE A 1 77 ? -0.194 -6.245 -0.604 1.00 95.81 77 ILE A N 1
ATOM 581 C CA . ILE A 1 77 ? -1.256 -5.470 0.045 1.00 95.81 77 ILE A CA 1
ATOM 582 C C . ILE A 1 77 ? -2.531 -6.312 0.188 1.00 95.81 77 ILE A C 1
ATOM 584 O O . ILE A 1 77 ? -3.165 -6.298 1.241 1.00 95.81 77 ILE A O 1
ATOM 588 N N . MET A 1 78 ? -2.918 -7.068 -0.842 1.00 95.38 78 MET A N 1
ATOM 589 C CA . MET A 1 78 ? -4.124 -7.905 -0.791 1.00 95.38 78 MET A CA 1
ATOM 590 C C . MET A 1 78 ? -3.998 -9.105 0.160 1.00 95.38 78 MET A C 1
ATOM 592 O O . MET A 1 78 ? -5.013 -9.545 0.707 1.00 95.38 78 MET A O 1
ATOM 596 N N . LEU A 1 79 ? -2.787 -9.644 0.333 1.00 94.25 79 LEU A N 1
ATOM 597 C CA . LEU A 1 79 ? -2.513 -10.809 1.178 1.00 94.25 79 LEU A CA 1
ATOM 598 C C . LEU A 1 79 ? -2.271 -10.426 2.646 1.00 94.25 79 LEU A C 1
ATOM 600 O O . LEU A 1 79 ? -2.825 -11.056 3.551 1.00 94.25 79 LEU A O 1
ATOM 604 N N . ASP A 1 80 ? -1.449 -9.401 2.878 1.00 94.19 80 ASP A N 1
ATOM 605 C CA . ASP A 1 80 ? -0.896 -9.054 4.194 1.00 94.19 80 ASP A CA 1
ATOM 606 C C . ASP A 1 80 ? -1.057 -7.573 4.578 1.00 94.19 80 ASP A C 1
ATOM 608 O O . ASP A 1 80 ? -0.741 -7.190 5.706 1.00 94.19 80 ASP A O 1
ATOM 612 N N . GLY A 1 81 ? -1.576 -6.726 3.684 1.00 91.06 81 GLY A N 1
ATOM 613 C CA . GLY A 1 81 ? -1.648 -5.275 3.892 1.00 91.06 81 GLY A CA 1
ATOM 614 C C . GLY A 1 81 ? -2.532 -4.838 5.061 1.00 91.06 81 GLY A C 1
ATOM 615 O O . GLY A 1 81 ? -2.433 -3.704 5.506 1.00 91.06 81 GLY A O 1
ATOM 616 N N . GLN A 1 82 ? -3.389 -5.717 5.578 1.00 89.00 82 GLN A N 1
ATOM 617 C CA . GLN A 1 82 ? -4.236 -5.456 6.743 1.00 89.00 82 GLN A CA 1
ATOM 618 C C . GLN A 1 82 ? -3.546 -5.628 8.101 1.00 89.00 82 GLN A C 1
ATOM 620 O O . GLN A 1 82 ? -4.172 -5.359 9.121 1.00 89.00 82 GLN A O 1
ATOM 625 N N . LYS A 1 83 ? -2.321 -6.157 8.148 1.00 86.69 83 LYS A N 1
ATOM 626 C CA . LYS A 1 83 ? -1.596 -6.365 9.411 1.00 86.69 83 LYS A CA 1
ATOM 627 C C . LYS A 1 83 ? -0.867 -5.082 9.839 1.00 86.69 83 LYS A C 1
ATOM 629 O O . LYS A 1 83 ? -0.697 -4.177 9.033 1.00 86.69 83 LYS A O 1
ATOM 634 N N . GLU A 1 84 ? -0.389 -5.037 11.086 1.00 86.12 84 GLU A N 1
ATOM 635 C CA . GLU A 1 84 ? 0.366 -3.898 11.664 1.00 86.12 84 GLU A CA 1
ATOM 636 C C . GLU A 1 84 ? -0.384 -2.560 11.572 1.00 86.12 84 GLU A C 1
ATOM 638 O O . GLU A 1 84 ? 0.165 -1.507 11.252 1.00 86.12 84 GLU A O 1
ATOM 643 N N . THR A 1 85 ? -1.682 -2.609 11.852 1.00 91.69 85 THR A N 1
ATOM 644 C CA . THR A 1 85 ? -2.525 -1.420 11.925 1.00 91.69 85 THR A CA 1
ATOM 645 C C . THR A 1 85 ? -2.430 -0.800 13.304 1.00 91.69 85 THR A C 1
ATOM 647 O O . THR A 1 85 ? -2.521 -1.507 14.305 1.00 91.69 85 THR A O 1
ATOM 650 N N . VAL A 1 86 ? -2.329 0.522 13.361 1.00 92.81 86 VAL A N 1
ATOM 651 C CA . VAL A 1 86 ? -2.340 1.266 14.619 1.00 92.81 86 VAL A CA 1
ATOM 652 C C . VAL A 1 86 ? -3.680 1.989 14.741 1.00 92.81 86 VAL A C 1
ATOM 654 O O . VAL A 1 86 ? -4.011 2.785 13.851 1.00 92.81 86 VAL A O 1
ATOM 657 N N . PRO A 1 87 ? -4.475 1.737 15.798 1.00 93.25 87 PRO A N 1
ATOM 658 C CA . PRO A 1 87 ? -5.685 2.505 16.037 1.00 93.25 87 PRO A CA 1
ATOM 659 C C . PRO A 1 87 ? -5.309 3.953 16.359 1.00 93.25 87 PRO A C 1
ATOM 661 O O . PRO A 1 87 ? -4.461 4.232 17.205 1.00 93.25 87 PRO A O 1
ATOM 664 N N . VAL A 1 88 ? -5.946 4.892 15.670 1.00 92.69 88 VAL A N 1
ATOM 665 C CA . VAL A 1 88 ? -5.712 6.328 15.823 1.00 92.69 88 VAL A CA 1
ATOM 666 C C . VAL A 1 88 ? -7.026 7.055 16.052 1.00 92.69 88 VAL A C 1
ATOM 668 O O . VAL A 1 88 ? -8.086 6.648 15.577 1.00 92.69 88 VAL A O 1
ATOM 671 N N . VAL A 1 89 ? -6.952 8.168 16.774 1.00 90.69 89 VAL A N 1
ATOM 672 C CA . VAL A 1 89 ? -8.086 9.062 17.004 1.00 90.69 89 VAL A CA 1
ATOM 673 C C . VAL A 1 89 ? -7.836 10.353 16.241 1.00 90.69 89 VAL A C 1
ATOM 675 O O . VAL A 1 89 ? -6.782 10.973 16.387 1.00 90.69 89 VAL A O 1
ATOM 678 N N . MET A 1 90 ? -8.805 10.769 15.432 1.00 88.69 90 MET A N 1
ATOM 679 C CA . MET A 1 90 ? -8.678 11.959 14.592 1.00 88.69 90 MET A CA 1
ATOM 680 C C . MET A 1 90 ? -9.979 12.759 14.512 1.00 88.69 90 MET A C 1
ATOM 682 O O . MET A 1 90 ? -11.059 12.286 14.875 1.00 88.69 90 MET A O 1
ATOM 686 N N . GLU A 1 91 ? -9.884 13.995 14.025 1.00 87.38 91 GLU A N 1
ATOM 687 C CA . GLU A 1 91 ? -11.064 14.792 13.698 1.00 87.38 91 GLU A CA 1
ATOM 688 C C . GLU A 1 91 ? -11.641 14.411 12.334 1.00 87.38 91 GLU A C 1
ATOM 690 O O . GLU A 1 91 ? -10.914 14.175 11.369 1.00 87.38 91 GLU A O 1
ATOM 695 N N . HIS A 1 92 ? -12.969 14.438 12.229 1.00 86.56 92 HIS A N 1
ATOM 696 C CA . HIS A 1 92 ? -13.673 14.278 10.965 1.00 86.56 92 HIS A CA 1
ATOM 697 C C . HIS A 1 92 ? -14.775 15.330 10.820 1.00 86.56 92 HIS A C 1
ATOM 699 O O . HIS A 1 92 ? -15.273 15.880 11.801 1.00 86.56 92 HIS A O 1
ATOM 705 N N . LYS A 1 93 ? -15.191 15.621 9.581 1.00 83.50 93 LYS A N 1
ATOM 706 C CA . LYS A 1 93 ? -16.238 16.625 9.303 1.00 83.50 93 LYS A CA 1
ATOM 707 C C . LYS A 1 93 ? -17.580 16.276 9.960 1.00 83.50 93 LYS A C 1
ATOM 709 O O . LYS A 1 93 ? -18.320 17.168 10.349 1.00 83.50 93 LYS A O 1
ATOM 714 N N . ARG A 1 94 ? -17.887 14.977 10.062 1.00 77.19 94 ARG A N 1
ATOM 715 C CA . ARG A 1 94 ? -19.178 14.455 10.549 1.00 77.19 94 ARG A CA 1
ATOM 716 C C . ARG A 1 94 ? -19.224 14.184 12.056 1.00 77.19 94 ARG A C 1
ATOM 718 O O . ARG A 1 94 ? -20.268 14.369 12.665 1.00 77.19 94 ARG A O 1
ATOM 725 N N . PHE A 1 95 ? -18.123 13.719 12.639 1.00 76.62 95 PHE A N 1
ATOM 726 C CA . PHE A 1 95 ? -18.033 13.384 14.060 1.00 76.62 95 PHE A CA 1
ATOM 727 C C . PHE A 1 95 ? -16.675 13.840 14.585 1.00 76.62 95 PHE A C 1
ATOM 729 O O . PHE A 1 95 ? -15.676 13.764 13.865 1.00 76.62 95 PHE A O 1
ATOM 736 N N . LYS A 1 96 ? -16.640 14.302 15.835 1.00 82.06 96 LYS A N 1
ATOM 737 C CA . LYS A 1 96 ? -15.415 14.731 16.505 1.00 82.06 96 LYS A CA 1
ATOM 738 C C . LYS A 1 96 ? -15.452 14.273 17.967 1.00 82.06 96 LYS A C 1
ATOM 740 O O . LYS A 1 96 ? -16.314 14.762 18.696 1.00 82.06 96 LYS A O 1
ATOM 745 N N . PRO A 1 97 ? -14.558 13.370 18.399 1.00 88.00 97 PRO A N 1
ATOM 746 C CA . PRO A 1 97 ? -13.547 12.650 17.612 1.00 88.00 97 PRO A CA 1
ATOM 747 C C . PRO A 1 97 ? -14.116 11.417 16.876 1.00 88.00 97 PRO A C 1
ATOM 749 O O . PRO A 1 97 ? -15.247 10.993 17.121 1.00 88.00 97 PRO A O 1
ATOM 752 N N . ILE A 1 98 ? -13.323 10.836 15.970 1.00 90.94 98 ILE A N 1
ATOM 753 C CA . ILE A 1 98 ? -13.536 9.490 15.415 1.00 90.94 98 ILE A CA 1
ATOM 754 C C . ILE A 1 98 ? -12.328 8.599 15.678 1.00 90.94 98 ILE A C 1
ATOM 756 O O . ILE A 1 98 ? -11.200 9.084 15.751 1.00 90.94 98 ILE A O 1
ATOM 760 N N . GLY A 1 99 ? -12.569 7.295 15.754 1.00 92.56 99 GLY A N 1
ATOM 761 C CA . GLY A 1 99 ? -11.526 6.298 15.569 1.00 92.56 99 GLY A CA 1
ATOM 762 C C . GLY A 1 99 ? -11.239 6.059 14.084 1.00 92.56 99 GLY A C 1
ATOM 763 O O . GLY A 1 99 ? -12.106 6.236 13.224 1.00 92.56 99 GLY A O 1
ATOM 764 N N . ALA A 1 100 ? -10.017 5.652 13.783 1.00 94.19 100 ALA A N 1
ATOM 765 C CA . ALA A 1 100 ? -9.565 5.184 12.481 1.00 94.19 100 ALA A CA 1
ATOM 766 C C . ALA A 1 100 ? -8.366 4.246 12.684 1.00 94.19 100 ALA A C 1
ATOM 768 O O . ALA A 1 100 ? -7.885 4.083 13.803 1.00 94.19 100 ALA A O 1
ATOM 769 N N . PHE A 1 101 ? -7.866 3.652 11.605 1.00 94.81 101 PHE A N 1
ATOM 770 C CA . PHE A 1 101 ? -6.637 2.860 11.636 1.00 94.81 101 PHE A CA 1
ATOM 771 C C . PHE A 1 101 ? -5.624 3.421 10.648 1.00 94.81 101 PHE A C 1
ATOM 773 O O . PHE A 1 101 ? -5.928 3.564 9.462 1.00 94.81 101 PHE A O 1
ATOM 780 N N . ALA A 1 102 ? -4.425 3.723 11.135 1.00 94.69 102 ALA A N 1
ATOM 781 C CA . ALA A 1 102 ? -3.270 3.977 10.288 1.00 94.69 102 ALA A CA 1
ATOM 782 C C . ALA A 1 102 ? -2.632 2.636 9.912 1.00 94.69 102 ALA A C 1
ATOM 784 O O . ALA A 1 102 ? -2.445 1.774 10.771 1.00 94.69 102 ALA A O 1
ATOM 785 N N . ILE A 1 103 ? -2.320 2.456 8.632 1.00 93.50 103 ILE A N 1
ATOM 786 C CA . ILE A 1 103 ? -1.680 1.255 8.100 1.00 93.50 103 ILE A CA 1
ATOM 787 C C . ILE A 1 103 ? -0.285 1.646 7.626 1.00 93.50 103 ILE A C 1
ATOM 789 O O . ILE A 1 103 ? -0.159 2.550 6.802 1.00 93.50 103 ILE A O 1
ATOM 793 N N . GLY A 1 104 ? 0.746 0.976 8.138 1.00 91.56 104 GLY A N 1
ATOM 794 C CA . GLY A 1 104 ? 2.129 1.177 7.713 1.00 91.56 104 GLY A CA 1
ATOM 795 C C . GLY A 1 104 ? 2.837 -0.161 7.590 1.00 91.56 104 GLY A C 1
ATOM 796 O O . GLY A 1 104 ? 3.072 -0.822 8.595 1.00 91.56 104 GLY A O 1
ATOM 797 N N . LYS A 1 105 ? 3.157 -0.563 6.361 1.00 91.44 105 LYS A N 1
ATOM 798 C CA . LYS A 1 105 ? 3.760 -1.857 6.044 1.00 91.44 105 LYS A CA 1
ATOM 799 C C . LYS A 1 105 ? 4.977 -1.695 5.154 1.00 91.44 105 LYS A C 1
ATOM 801 O O . LYS A 1 105 ? 4.969 -0.903 4.216 1.00 91.44 105 LYS A O 1
ATOM 806 N N . PHE A 1 106 ? 5.989 -2.511 5.425 1.00 91.50 106 PHE A N 1
ATOM 807 C CA . PHE A 1 106 ? 7.201 -2.592 4.623 1.00 91.50 106 PHE A CA 1
ATOM 808 C C . PHE A 1 106 ? 7.506 -4.052 4.315 1.00 91.50 106 PHE A C 1
ATOM 810 O O . PHE A 1 106 ? 7.593 -4.876 5.225 1.00 91.50 106 PHE A O 1
ATOM 817 N N . TRP A 1 107 ? 7.700 -4.372 3.039 1.00 93.62 107 TRP A N 1
ATOM 818 C CA . TRP A 1 107 ? 8.111 -5.705 2.611 1.00 93.62 107 TRP A CA 1
ATOM 819 C C . TRP A 1 107 ? 9.511 -5.646 1.998 1.00 93.62 107 TRP A C 1
ATOM 821 O O . TRP A 1 107 ? 9.684 -5.031 0.940 1.00 93.62 107 TRP A O 1
ATOM 831 N N . PRO A 1 108 ? 10.520 -6.284 2.621 1.00 92.81 108 PRO A N 1
ATOM 832 C CA . PRO A 1 108 ? 11.792 -6.525 1.961 1.00 92.81 108 PRO A CA 1
ATOM 833 C C . PRO A 1 108 ? 11.589 -7.626 0.917 1.00 92.81 108 PRO A C 1
ATOM 835 O O . PRO A 1 108 ? 11.332 -8.784 1.250 1.00 92.81 108 PRO A O 1
ATOM 838 N N . VAL A 1 109 ? 11.682 -7.266 -0.359 1.00 92.62 109 VAL A N 1
ATOM 839 C CA . VAL A 1 109 ? 11.526 -8.197 -1.475 1.00 92.62 109 VAL A CA 1
ATOM 840 C C . VAL A 1 109 ? 12.910 -8.541 -2.030 1.00 92.62 109 VAL A C 1
ATOM 842 O O . VAL A 1 109 ? 13.531 -7.693 -2.679 1.00 92.62 109 VAL A O 1
ATOM 845 N N . PRO A 1 110 ? 13.419 -9.769 -1.802 1.00 91.50 110 PRO A N 1
ATOM 846 C CA . PRO A 1 110 ? 14.606 -10.241 -2.496 1.00 91.50 110 PRO A CA 1
ATOM 847 C C . PRO A 1 110 ? 14.267 -10.419 -3.976 1.00 91.50 110 PRO A C 1
ATOM 849 O O . PRO A 1 110 ? 13.319 -11.119 -4.341 1.00 91.50 110 PRO A O 1
ATOM 852 N N . LEU A 1 111 ? 15.042 -9.764 -4.826 1.00 92.62 111 LEU A N 1
ATOM 853 C CA . LEU A 1 111 ? 14.822 -9.687 -6.255 1.00 92.62 111 LEU A CA 1
ATOM 854 C C . LEU A 1 111 ? 16.074 -10.159 -6.989 1.00 92.62 111 LEU A C 1
ATOM 856 O O . LEU A 1 111 ? 17.128 -9.550 -6.915 1.00 92.62 111 LEU A O 1
ATOM 860 N N . VAL A 1 112 ? 15.954 -11.236 -7.748 1.00 91.94 112 VAL A N 1
ATOM 861 C CA . VAL A 1 112 ? 16.884 -11.550 -8.831 1.00 91.94 112 VAL A CA 1
ATOM 862 C C . VAL A 1 112 ? 16.372 -10.896 -10.109 1.00 91.94 112 VAL A C 1
ATOM 864 O O . VAL A 1 112 ? 15.212 -11.107 -10.478 1.00 91.94 112 VAL A O 1
ATOM 867 N N . ILE A 1 113 ? 17.223 -10.104 -10.754 1.00 90.12 113 ILE A N 1
ATOM 868 C CA . ILE A 1 113 ? 16.948 -9.452 -12.037 1.00 90.12 113 ILE A CA 1
ATOM 869 C C . ILE A 1 113 ? 17.901 -9.959 -13.118 1.00 90.12 113 ILE A C 1
ATOM 871 O O . ILE A 1 113 ? 19.015 -10.394 -12.821 1.00 90.12 113 ILE A O 1
ATOM 875 N N . LEU A 1 114 ? 17.457 -9.886 -14.371 1.00 88.38 114 LEU A N 1
ATOM 876 C CA . LEU A 1 114 ? 18.302 -10.130 -15.535 1.00 88.38 114 LEU A CA 1
ATOM 877 C C . LEU A 1 114 ? 19.055 -8.847 -15.867 1.00 88.38 114 LEU A C 1
ATOM 879 O O . LEU A 1 114 ? 18.438 -7.792 -16.013 1.00 88.38 114 LEU A O 1
ATOM 883 N N . THR A 1 115 ? 20.375 -8.926 -15.987 1.00 85.50 115 THR A N 1
ATOM 884 C CA . THR A 1 115 ? 21.210 -7.773 -16.318 1.00 85.50 115 THR A CA 1
ATOM 885 C C . THR A 1 115 ? 22.094 -8.037 -17.518 1.00 85.50 115 THR A C 1
ATOM 887 O O . THR A 1 115 ? 22.537 -9.162 -17.763 1.00 85.50 115 THR A O 1
ATOM 890 N N . ILE A 1 116 ? 22.349 -6.966 -18.267 1.00 80.31 116 ILE A N 1
ATOM 891 C CA . ILE A 1 116 ? 23.378 -6.953 -19.302 1.00 80.31 116 ILE A CA 1
ATOM 892 C C . ILE A 1 116 ? 24.660 -6.447 -18.627 1.00 80.31 116 ILE A C 1
ATOM 894 O O . ILE A 1 116 ? 24.679 -5.307 -18.147 1.00 80.31 116 ILE A O 1
ATOM 898 N N . PRO A 1 117 ? 25.711 -7.277 -18.527 1.00 73.38 117 PRO A N 1
ATOM 899 C CA . PRO A 1 117 ? 26.976 -6.889 -17.933 1.00 73.38 117 PRO A CA 1
ATOM 900 C C . PRO A 1 117 ? 27.649 -5.817 -18.791 1.00 73.38 117 PRO A C 1
ATOM 902 O O . PRO A 1 117 ? 27.653 -5.894 -20.019 1.00 73.38 117 PRO A O 1
ATOM 905 N N . SER A 1 118 ? 28.263 -4.837 -18.133 1.00 69.56 118 SER A N 1
ATOM 906 C CA . SER A 1 118 ? 29.069 -3.793 -18.764 1.00 69.56 118 SER A CA 1
ATOM 907 C C . SER A 1 118 ? 30.530 -3.896 -18.308 1.00 69.56 118 SER A C 1
ATOM 909 O O . SER A 1 118 ? 30.833 -4.384 -17.215 1.00 69.56 118 SER A O 1
ATOM 911 N N . GLY A 1 119 ? 31.464 -3.461 -19.158 1.00 70.06 119 GLY A N 1
ATOM 912 C CA . GLY A 1 119 ? 32.886 -3.372 -18.810 1.00 70.06 119 GLY A CA 1
ATOM 913 C C . GLY A 1 119 ? 33.541 -4.726 -18.502 1.00 70.06 119 GLY A C 1
ATOM 914 O O . GLY A 1 119 ? 33.393 -5.687 -19.252 1.00 70.06 119 GLY A O 1
ATOM 915 N N . ILE A 1 120 ? 34.277 -4.807 -17.387 1.00 61.69 120 ILE A N 1
ATOM 916 C CA . ILE A 1 120 ? 35.093 -5.981 -17.010 1.00 61.69 120 ILE A CA 1
ATOM 917 C C . ILE A 1 120 ? 34.237 -7.255 -16.866 1.00 61.69 120 ILE A C 1
ATOM 919 O O . ILE A 1 120 ? 34.672 -8.341 -17.252 1.00 61.69 120 ILE A O 1
ATOM 923 N N . LEU A 1 121 ? 32.993 -7.139 -16.384 1.00 64.62 121 LEU A N 1
ATOM 924 C CA . LEU A 1 121 ? 32.085 -8.289 -16.277 1.00 64.62 121 LEU A CA 1
ATOM 925 C C . LEU A 1 121 ? 31.712 -8.860 -17.651 1.00 64.62 121 LEU A C 1
ATOM 927 O O . LEU A 1 121 ? 31.528 -10.067 -17.778 1.00 64.62 121 LEU A O 1
ATOM 931 N N . GLN A 1 122 ? 31.645 -8.023 -18.687 1.00 67.00 122 GLN A N 1
ATOM 932 C CA . GLN A 1 122 ? 31.369 -8.476 -20.050 1.00 67.00 122 GLN A CA 1
ATOM 933 C C . GLN A 1 122 ? 32.541 -9.306 -20.604 1.00 67.00 122 GLN A C 1
ATOM 935 O O . GLN A 1 122 ? 32.326 -10.317 -21.268 1.00 67.00 122 GLN A O 1
ATOM 940 N N . THR A 1 123 ? 33.780 -8.942 -20.251 1.00 61.91 123 THR A N 1
ATOM 941 C CA . THR A 1 123 ? 34.998 -9.675 -20.650 1.00 61.91 123 THR A CA 1
ATOM 942 C C . THR A 1 123 ? 35.214 -10.990 -19.897 1.00 61.91 123 THR A C 1
ATOM 944 O O . THR A 1 123 ? 35.972 -11.837 -20.360 1.00 61.91 123 THR A O 1
ATOM 947 N N . ALA A 1 124 ? 34.522 -11.201 -18.773 1.00 64.19 124 ALA A N 1
ATOM 948 C CA . ALA A 1 124 ? 34.605 -12.428 -17.979 1.00 64.19 124 ALA A CA 1
ATOM 949 C C . ALA A 1 124 ? 33.810 -13.616 -18.573 1.00 64.19 124 ALA A C 1
ATOM 951 O O . ALA A 1 124 ? 33.781 -14.688 -17.974 1.00 64.19 124 ALA A O 1
ATOM 952 N N . GLY A 1 125 ? 33.181 -13.454 -19.747 1.00 55.97 125 GLY A N 1
ATOM 953 C CA . GLY A 1 125 ? 32.756 -14.578 -20.595 1.00 55.97 125 GLY A CA 1
ATOM 954 C C . GLY A 1 125 ? 31.613 -15.453 -20.059 1.00 55.97 125 GLY A C 1
ATOM 955 O O . GLY A 1 125 ? 31.562 -16.637 -20.370 1.00 55.97 125 GLY A O 1
ATOM 956 N N . GLY A 1 126 ? 30.688 -14.898 -19.271 1.00 55.62 126 GLY A N 1
ATOM 957 C CA . GLY A 1 126 ? 29.595 -15.652 -18.628 1.00 55.62 126 GLY A CA 1
ATOM 958 C C . GLY A 1 126 ? 28.267 -15.723 -19.394 1.00 55.62 126 GLY A C 1
ATOM 959 O O . GLY A 1 126 ? 27.231 -15.975 -18.786 1.00 55.62 126 GLY A O 1
ATOM 960 N N . GLY A 1 127 ? 28.253 -15.434 -20.696 1.00 59.66 127 GLY A N 1
ATOM 961 C CA . GLY A 1 127 ? 27.018 -15.294 -21.465 1.00 59.66 127 GLY A CA 1
ATOM 962 C C . GLY A 1 127 ? 26.457 -16.587 -22.036 1.00 59.66 127 GLY A C 1
ATOM 963 O O . GLY A 1 127 ? 27.063 -17.164 -22.932 1.00 59.66 127 GLY A O 1
ATOM 964 N N . MET A 1 128 ? 25.269 -17.002 -21.596 1.00 59.25 128 MET A N 1
ATOM 965 C CA . MET A 1 128 ? 24.513 -18.071 -22.258 1.00 59.25 128 MET A CA 1
ATOM 966 C C . MET A 1 128 ? 23.710 -17.494 -23.433 1.00 59.25 128 MET A C 1
ATOM 968 O O . MET A 1 128 ? 22.983 -16.516 -23.256 1.00 59.25 128 MET A O 1
ATOM 972 N N . GLN A 1 129 ? 23.845 -18.089 -24.625 1.00 65.38 129 GLN A N 1
ATOM 973 C CA . GLN A 1 129 ? 23.002 -17.747 -25.775 1.00 65.38 129 GLN A CA 1
ATOM 974 C C . GLN A 1 129 ? 21.557 -18.159 -25.493 1.00 65.38 129 GLN A C 1
ATOM 976 O O . GLN A 1 129 ? 21.298 -19.284 -25.065 1.00 65.38 129 GLN A O 1
ATOM 981 N N . MET A 1 130 ? 20.635 -17.232 -25.728 1.00 73.38 130 MET A N 1
ATOM 982 C CA . MET A 1 130 ? 19.211 -17.413 -25.479 1.00 73.38 130 MET A CA 1
ATOM 983 C C . MET A 1 130 ? 18.442 -17.568 -26.799 1.00 73.38 130 MET A C 1
ATOM 985 O O . MET A 1 130 ? 18.934 -17.117 -27.833 1.00 73.38 130 MET A O 1
ATOM 989 N N . PRO A 1 131 ? 17.257 -18.209 -26.784 1.00 77.56 131 PRO A N 1
ATOM 990 C CA . PRO A 1 131 ? 16.396 -18.312 -27.962 1.00 77.56 131 PRO A CA 1
ATOM 991 C C . PRO A 1 131 ? 16.000 -16.941 -28.524 1.00 77.56 131 PRO A C 1
ATOM 993 O O . PRO A 1 131 ? 15.803 -16.012 -27.758 1.00 77.56 131 PRO A O 1
ATOM 996 N N . ASP A 1 132 ? 15.742 -16.833 -29.827 1.00 77.50 132 ASP A N 1
ATOM 997 C CA . ASP A 1 132 ? 15.456 -15.539 -30.481 1.00 77.50 132 ASP A CA 1
ATOM 998 C C . ASP A 1 132 ? 14.206 -14.802 -29.960 1.00 77.50 132 ASP A C 1
ATOM 1000 O O . ASP A 1 132 ? 14.092 -13.586 -30.094 1.00 77.50 132 ASP A O 1
ATOM 1004 N N . TRP A 1 133 ? 13.254 -15.525 -29.361 1.00 79.88 133 TRP A N 1
ATOM 1005 C CA . TRP A 1 133 ? 12.056 -14.945 -28.738 1.00 79.88 133 TRP A CA 1
ATOM 1006 C C . TRP A 1 133 ? 12.321 -14.370 -27.334 1.00 79.88 133 TRP A C 1
ATOM 1008 O O . TRP A 1 133 ? 11.416 -13.795 -26.727 1.00 79.88 133 TRP A O 1
ATOM 1018 N N . TRP A 1 134 ? 13.533 -14.557 -26.803 1.00 83.06 134 TRP A N 1
ATOM 1019 C CA . TRP A 1 134 ? 13.921 -14.261 -25.433 1.00 83.06 134 TRP A CA 1
ATOM 1020 C C . TRP A 1 134 ? 15.284 -13.553 -25.356 1.00 83.06 134 TRP A C 1
ATOM 1022 O O . TRP A 1 134 ? 16.286 -14.127 -25.781 1.00 83.06 134 TRP A O 1
ATOM 1032 N N . PRO A 1 135 ? 15.395 -12.375 -24.719 1.00 85.75 135 PRO A N 1
ATOM 1033 C CA . PRO A 1 135 ? 14.399 -11.691 -23.884 1.00 85.75 135 PRO A CA 1
ATOM 1034 C C . PRO A 1 135 ? 13.336 -10.914 -24.679 1.00 85.75 135 PRO A C 1
ATOM 1036 O O . PRO A 1 135 ? 13.593 -10.478 -25.798 1.00 85.75 135 PRO A O 1
ATOM 1039 N N . LEU A 1 136 ? 12.153 -10.687 -24.086 1.00 82.62 136 LEU A N 1
ATOM 1040 C CA . LEU A 1 136 ? 11.075 -9.917 -24.730 1.00 82.62 136 LEU A CA 1
ATOM 1041 C C . LEU A 1 136 ? 11.424 -8.428 -24.876 1.00 82.62 136 LEU A C 1
ATOM 1043 O O . LEU A 1 136 ? 11.018 -7.785 -25.842 1.00 82.62 136 LEU A O 1
ATOM 1047 N N . PHE A 1 137 ? 12.168 -7.875 -23.916 1.00 77.06 137 PHE A N 1
ATOM 1048 C CA . PHE A 1 137 ? 12.572 -6.472 -23.909 1.00 77.06 137 PHE A CA 1
ATOM 1049 C C . PHE A 1 137 ? 14.041 -6.330 -24.336 1.00 77.06 137 PHE A C 1
ATOM 1051 O O . PHE A 1 137 ? 14.920 -6.068 -23.525 1.00 77.06 137 PHE A O 1
ATOM 1058 N N . GLY A 1 138 ? 14.322 -6.526 -25.626 1.00 69.81 138 GLY A N 1
ATOM 1059 C CA . GLY A 1 138 ? 15.661 -6.329 -26.199 1.00 69.81 138 GLY A CA 1
ATOM 1060 C C . GLY A 1 138 ? 16.686 -7.420 -25.848 1.00 69.81 138 GLY A C 1
ATOM 1061 O O . GLY A 1 138 ? 16.379 -8.405 -25.187 1.00 69.81 138 GLY A O 1
ATOM 1062 N N . GLY A 1 139 ? 17.927 -7.253 -26.327 1.00 61.84 139 GLY A N 1
ATOM 1063 C CA . GLY A 1 139 ? 19.011 -8.237 -26.159 1.00 61.84 139 GLY A CA 1
ATOM 1064 C C . GLY A 1 139 ? 19.335 -9.077 -27.402 1.00 61.84 139 GLY A C 1
ATOM 1065 O O . GLY A 1 139 ? 19.814 -10.201 -27.268 1.00 61.84 139 GLY A O 1
ATOM 1066 N N . GLN A 1 140 ? 19.097 -8.555 -28.611 1.00 50.06 140 GLN A N 1
ATOM 1067 C CA . GLN A 1 140 ? 19.464 -9.268 -29.837 1.00 50.06 140 GLN A CA 1
ATOM 1068 C C . GLN A 1 140 ? 20.987 -9.450 -29.945 1.00 50.06 140 GLN A C 1
ATOM 1070 O O . GLN A 1 140 ? 21.737 -8.480 -30.016 1.00 50.06 140 GLN A O 1
ATOM 1075 N N . GLY A 1 141 ? 21.417 -10.713 -30.012 1.00 51.06 141 GLY A N 1
ATOM 1076 C CA . GLY A 1 141 ? 22.688 -11.120 -30.612 1.00 51.06 141 GLY A CA 1
ATOM 1077 C C . GLY A 1 141 ? 23.941 -10.919 -29.756 1.00 51.06 141 GLY A C 1
ATOM 1078 O O . GLY A 1 141 ? 24.701 -9.979 -29.956 1.00 51.06 141 GLY A O 1
ATOM 1079 N N . GLY A 1 142 ? 24.229 -11.877 -28.869 1.00 52.47 142 GLY A N 1
ATOM 1080 C CA . GLY A 1 142 ? 25.605 -12.159 -28.425 1.00 52.47 142 GLY A CA 1
ATOM 1081 C C . GLY A 1 142 ? 26.077 -11.509 -27.122 1.00 52.47 142 GLY A C 1
ATOM 1082 O O . GLY A 1 142 ? 27.181 -11.809 -26.672 1.00 52.47 142 GLY A O 1
ATOM 1083 N N . SER A 1 143 ? 25.259 -10.678 -26.474 1.00 61.62 143 SER A N 1
ATOM 1084 C CA . SER A 1 143 ? 25.575 -10.149 -25.141 1.00 61.62 143 SER A CA 1
ATOM 1085 C C . SER A 1 143 ? 25.111 -11.126 -24.066 1.00 61.62 143 SER A C 1
ATOM 1087 O O . SER A 1 143 ? 23.923 -11.414 -23.951 1.00 61.62 143 SER A O 1
ATOM 1089 N N . GLY A 1 144 ? 26.047 -11.653 -23.279 1.00 71.00 144 GLY A N 1
ATOM 1090 C CA . GLY A 1 144 ? 25.728 -12.563 -22.186 1.00 71.00 144 GLY A CA 1
ATOM 1091 C C . GLY A 1 144 ? 24.807 -11.947 -21.142 1.00 71.00 144 GLY A C 1
ATOM 1092 O O . GLY A 1 144 ? 25.092 -10.852 -20.684 1.00 71.00 144 GLY A O 1
ATOM 1093 N N . LEU A 1 145 ? 23.746 -12.641 -20.731 1.00 80.62 145 LEU A N 1
ATOM 1094 C CA . LEU A 1 145 ? 22.905 -12.210 -19.609 1.00 80.62 145 LEU A CA 1
ATOM 1095 C C . LEU A 1 145 ? 23.467 -12.728 -18.284 1.00 80.62 145 LEU A C 1
ATOM 1097 O O . LEU A 1 145 ? 23.970 -13.849 -18.214 1.00 80.62 145 LEU A O 1
ATOM 1101 N N . MET A 1 146 ? 23.330 -11.935 -17.224 1.00 83.25 146 MET A N 1
ATOM 1102 C CA . MET A 1 146 ? 23.675 -12.333 -15.860 1.00 83.25 146 MET A CA 1
ATOM 1103 C C . MET A 1 146 ? 22.477 -12.182 -14.924 1.00 83.25 146 MET A C 1
ATOM 1105 O O . MET A 1 146 ? 21.586 -11.364 -15.145 1.00 83.25 146 MET A O 1
ATOM 1109 N N . LEU A 1 147 ? 22.459 -12.986 -13.860 1.00 86.94 147 LEU A N 1
ATOM 1110 C CA . LEU A 1 147 ? 21.507 -12.841 -12.765 1.00 86.94 147 LEU A CA 1
ATOM 1111 C C . LEU A 1 147 ? 22.139 -11.981 -11.677 1.00 86.94 147 LEU A C 1
ATOM 1113 O O . LEU A 1 147 ? 23.189 -12.330 -11.140 1.00 86.94 147 LEU A O 1
ATOM 1117 N N . PHE A 1 148 ? 21.488 -10.874 -11.335 1.00 87.31 148 PHE A N 1
ATOM 1118 C CA . PHE A 1 148 ? 21.955 -9.976 -10.288 1.00 87.31 148 PHE A CA 1
ATOM 1119 C C . PHE A 1 148 ? 20.961 -9.962 -9.119 1.00 87.31 148 PHE A C 1
ATOM 1121 O O . PHE A 1 148 ? 19.797 -9.600 -9.320 1.00 87.31 148 PHE A O 1
ATOM 1128 N N . PRO A 1 149 ? 21.369 -10.376 -7.905 1.00 91.31 149 PRO A N 1
ATOM 1129 C CA . PRO A 1 149 ? 20.521 -10.285 -6.728 1.00 91.31 149 PRO A CA 1
ATOM 1130 C C . PRO A 1 149 ? 20.539 -8.863 -6.152 1.00 91.31 149 PRO A C 1
ATOM 1132 O O . PRO A 1 149 ? 21.593 -8.268 -5.942 1.00 91.31 149 PRO A O 1
ATOM 1135 N N . ILE A 1 150 ? 19.362 -8.336 -5.840 1.00 91.19 150 ILE A N 1
ATOM 1136 C CA . ILE A 1 150 ? 19.153 -7.058 -5.166 1.00 91.19 150 ILE A CA 1
ATOM 1137 C C . ILE A 1 150 ? 17.980 -7.174 -4.191 1.00 91.19 150 ILE A C 1
ATOM 1139 O O . ILE A 1 150 ? 17.030 -7.910 -4.431 1.00 91.19 150 ILE A O 1
ATOM 1143 N N . ALA A 1 151 ? 18.028 -6.458 -3.072 1.00 89.81 151 ALA A N 1
ATOM 1144 C CA . ALA A 1 151 ? 16.882 -6.323 -2.179 1.00 89.81 151 ALA A CA 1
ATOM 1145 C C . ALA A 1 151 ? 16.182 -4.989 -2.454 1.00 89.81 151 ALA A C 1
ATOM 1147 O O . ALA A 1 151 ? 16.822 -3.939 -2.431 1.00 89.81 151 ALA A O 1
ATOM 1148 N N . VAL A 1 152 ? 14.874 -5.031 -2.705 1.00 90.75 152 VAL A N 1
ATOM 1149 C CA . VAL A 1 152 ? 14.038 -3.836 -2.885 1.00 90.75 152 VAL A CA 1
ATOM 1150 C C . VAL A 1 152 ? 13.059 -3.748 -1.724 1.00 90.75 152 VAL A C 1
ATOM 1152 O O . VAL A 1 152 ? 12.486 -4.755 -1.313 1.00 90.75 152 VAL A O 1
ATOM 1155 N N . LEU A 1 153 ? 12.863 -2.546 -1.190 1.00 90.44 153 LEU A N 1
ATOM 1156 C CA . LEU A 1 153 ? 11.868 -2.288 -0.156 1.00 90.44 153 LEU A CA 1
ATOM 1157 C C . LEU A 1 153 ? 10.587 -1.761 -0.806 1.00 90.44 153 LEU A C 1
ATOM 1159 O O . LEU A 1 153 ? 10.630 -0.745 -1.498 1.00 90.44 153 LEU A O 1
ATOM 1163 N N . LEU A 1 154 ? 9.464 -2.443 -0.582 1.00 92.44 154 LEU A N 1
ATOM 1164 C CA . LEU A 1 154 ? 8.137 -1.973 -0.986 1.00 92.44 154 LEU A CA 1
ATOM 1165 C C . LEU A 1 154 ? 7.394 -1.449 0.246 1.00 92.44 154 LEU A C 1
ATOM 1167 O O . LEU A 1 154 ? 7.329 -2.145 1.260 1.00 92.44 154 LEU A O 1
ATOM 1171 N N . GLU A 1 155 ? 6.853 -0.235 0.162 1.00 90.81 155 GLU A N 1
ATOM 1172 C CA . GLU A 1 155 ? 6.142 0.442 1.254 1.00 90.81 155 GLU A CA 1
ATOM 1173 C C . GLU A 1 155 ? 4.657 0.573 0.924 1.00 90.81 155 GLU A C 1
ATOM 1175 O O . GLU A 1 155 ? 4.303 1.053 -0.145 1.00 90.81 155 GLU A O 1
ATOM 1180 N N . TYR A 1 156 ? 3.799 0.243 1.888 1.00 91.94 156 TYR A N 1
ATOM 1181 C CA . TYR A 1 156 ? 2.372 0.532 1.838 1.00 91.94 156 TYR A CA 1
ATOM 1182 C C . TYR A 1 156 ? 1.954 1.377 3.038 1.00 91.94 156 TYR A C 1
ATOM 1184 O O . TYR A 1 156 ? 2.088 0.964 4.192 1.00 91.94 156 TYR A O 1
ATOM 1192 N N . ASN A 1 157 ? 1.408 2.559 2.750 1.00 91.69 157 ASN A N 1
ATOM 1193 C CA . ASN A 1 157 ? 0.917 3.500 3.747 1.00 91.69 157 ASN A CA 1
ATOM 1194 C C . ASN A 1 157 ? -0.502 3.959 3.387 1.00 91.69 157 ASN A C 1
ATOM 1196 O O . ASN A 1 157 ? -0.729 4.511 2.308 1.00 91.69 157 ASN A O 1
ATOM 1200 N N . ASP A 1 158 ? -1.467 3.720 4.274 1.00 92.75 158 ASP A N 1
ATOM 1201 C CA . ASP A 1 158 ? -2.871 4.081 4.050 1.00 92.75 158 ASP A CA 1
ATOM 1202 C C . ASP A 1 158 ? -3.591 4.387 5.373 1.00 92.75 158 ASP A C 1
ATOM 1204 O O . ASP A 1 158 ? -3.096 4.140 6.472 1.00 92.75 158 ASP A O 1
ATOM 1208 N N . LEU A 1 159 ? -4.795 4.941 5.266 1.00 93.19 159 LEU A N 1
ATOM 1209 C CA . LEU A 1 159 ? -5.669 5.259 6.385 1.00 93.19 159 LEU A CA 1
ATOM 1210 C C . LEU A 1 159 ? -7.037 4.607 6.165 1.00 93.19 159 LEU A C 1
ATOM 1212 O O . LEU A 1 159 ? -7.702 4.853 5.159 1.00 93.19 159 LEU A O 1
ATOM 1216 N N . ALA A 1 160 ? -7.494 3.810 7.124 1.00 94.94 160 ALA A N 1
ATOM 1217 C CA . ALA A 1 160 ? -8.812 3.191 7.106 1.00 94.94 160 ALA A CA 1
ATOM 1218 C C . ALA A 1 160 ? -9.774 3.961 8.026 1.00 94.94 160 ALA A C 1
ATOM 1220 O O . ALA A 1 160 ? -9.726 3.844 9.250 1.00 94.94 160 ALA A O 1
ATOM 1221 N N . VAL A 1 161 ? -10.649 4.768 7.415 1.00 94.06 161 VAL A N 1
ATOM 1222 C CA . VAL A 1 161 ? -11.660 5.592 8.113 1.00 94.06 161 VAL A CA 1
ATOM 1223 C C . VAL A 1 161 ? -13.073 5.070 7.853 1.00 94.06 161 VAL A C 1
ATOM 1225 O O . VAL A 1 161 ? -13.914 4.995 8.749 1.00 94.06 161 VAL A O 1
ATOM 1228 N N . THR A 1 162 ? -13.340 4.723 6.594 1.00 93.06 162 THR A N 1
ATOM 1229 C CA . THR A 1 162 ? -14.684 4.408 6.074 1.00 93.06 162 THR A CA 1
ATOM 1230 C C . THR A 1 162 ? -14.944 2.911 5.935 1.00 93.06 162 THR A C 1
ATOM 1232 O O . THR A 1 162 ? -16.049 2.498 5.600 1.00 93.06 162 THR A O 1
ATOM 1235 N N . ALA A 1 163 ? -13.922 2.094 6.172 1.00 92.31 163 ALA A N 1
ATOM 1236 C CA . ALA A 1 163 ? -13.956 0.645 6.066 1.00 92.31 163 ALA A CA 1
ATOM 1237 C C . ALA A 1 163 ? -12.969 0.044 7.071 1.00 92.31 163 ALA A C 1
ATOM 1239 O O . ALA A 1 163 ? -12.090 0.748 7.570 1.00 92.31 163 ALA A O 1
ATOM 1240 N N . ARG A 1 164 ? -13.102 -1.255 7.355 1.00 92.00 164 ARG A N 1
ATOM 1241 C CA . ARG A 1 164 ? -12.102 -1.974 8.155 1.00 92.00 164 ARG A CA 1
ATOM 1242 C C . ARG A 1 164 ? -10.785 -2.117 7.369 1.00 92.00 164 ARG A C 1
ATOM 1244 O O . ARG A 1 164 ? -10.847 -2.150 6.130 1.00 92.00 164 ARG A O 1
ATOM 1251 N N . PRO A 1 165 ? -9.621 -2.218 8.037 1.00 93.62 165 PRO A N 1
ATOM 1252 C CA . PRO A 1 165 ? -8.325 -2.323 7.366 1.00 93.62 165 PRO A CA 1
ATOM 1253 C C . PRO A 1 165 ? -8.248 -3.425 6.303 1.00 93.62 165 PRO A C 1
ATOM 1255 O O . PRO A 1 165 ? -7.676 -3.201 5.242 1.00 93.62 165 PRO A O 1
ATOM 1258 N N . GLU A 1 166 ? -8.904 -4.570 6.510 1.00 92.88 166 GLU A N 1
ATOM 1259 C CA . GLU A 1 166 ? -8.916 -5.693 5.562 1.00 92.88 166 GLU A CA 1
ATOM 1260 C C . GLU A 1 166 ? -9.620 -5.342 4.254 1.00 92.88 166 GLU A C 1
ATOM 1262 O O . GLU A 1 166 ? -9.131 -5.618 3.158 1.00 92.88 166 GLU A O 1
ATOM 1267 N N . GLN A 1 167 ? -10.785 -4.707 4.362 1.00 93.56 167 GLN A N 1
ATOM 1268 C CA . GLN A 1 167 ? -11.549 -4.269 3.197 1.00 93.56 167 GLN A CA 1
ATOM 1269 C C . GLN A 1 167 ? -10.820 -3.136 2.475 1.00 93.56 167 GLN A C 1
ATOM 1271 O O . GLN A 1 167 ? -10.817 -3.077 1.243 1.00 93.56 167 GLN A O 1
ATOM 1276 N N . ARG A 1 168 ? -10.182 -2.249 3.247 1.00 94.88 168 ARG A N 1
ATOM 1277 C CA . ARG A 1 168 ? -9.414 -1.126 2.724 1.00 94.88 168 ARG A CA 1
ATOM 1278 C C . ARG A 1 168 ? -8.193 -1.599 1.940 1.00 94.88 168 ARG A C 1
ATOM 1280 O O . ARG A 1 168 ? -8.078 -1.233 0.773 1.00 94.88 168 ARG A O 1
ATOM 1287 N N . ALA A 1 169 ? -7.365 -2.454 2.537 1.00 95.25 169 ALA A N 1
ATOM 1288 C CA . ALA A 1 169 ? -6.179 -3.021 1.906 1.00 95.25 169 ALA A CA 1
ATOM 1289 C C . ALA A 1 169 ? -6.539 -3.756 0.610 1.00 95.25 169 ALA A C 1
ATOM 1291 O O . ALA A 1 169 ? -5.987 -3.447 -0.440 1.00 95.25 169 ALA A O 1
ATOM 1292 N N . ARG A 1 170 ? -7.560 -4.626 0.620 1.00 95.31 170 ARG A N 1
ATOM 1293 C CA . ARG A 1 170 ? -8.003 -5.327 -0.600 1.00 95.31 170 ARG A CA 1
ATOM 1294 C C . ARG A 1 170 ? -8.421 -4.381 -1.723 1.00 95.31 170 ARG A C 1
ATOM 1296 O O . ARG A 1 170 ? -8.060 -4.611 -2.874 1.00 95.31 170 ARG A O 1
ATOM 1303 N N . LYS A 1 171 ? -9.171 -3.318 -1.409 1.00 95.25 171 LYS A N 1
ATOM 1304 C CA . LYS A 1 171 ? -9.592 -2.329 -2.411 1.00 95.25 171 LYS A CA 1
ATOM 1305 C C . LYS A 1 171 ? -8.398 -1.543 -2.953 1.00 95.25 171 LYS A C 1
ATOM 1307 O O . LYS A 1 171 ? -8.315 -1.358 -4.164 1.00 95.25 171 LYS A O 1
ATOM 1312 N N . THR A 1 172 ? -7.497 -1.083 -2.084 1.00 95.19 172 THR A N 1
ATOM 1313 C CA . THR A 1 172 ? -6.294 -0.345 -2.496 1.00 95.19 172 THR A CA 1
ATOM 1314 C C . THR A 1 172 ? -5.381 -1.229 -3.351 1.00 95.19 172 THR A C 1
ATOM 1316 O O . THR A 1 172 ? -5.003 -0.820 -4.445 1.00 95.19 172 THR A O 1
ATOM 1319 N N . GLY A 1 173 ? -5.133 -2.470 -2.925 1.00 95.88 173 GLY A N 1
ATOM 1320 C CA . GLY A 1 173 ? -4.374 -3.458 -3.689 1.00 95.88 173 GLY A CA 1
ATOM 1321 C C . GLY A 1 173 ? -4.991 -3.748 -5.059 1.00 95.88 173 GLY A C 1
ATOM 1322 O O . GLY A 1 173 ? -4.283 -3.704 -6.054 1.00 95.88 173 GLY A O 1
ATOM 1323 N N . LEU A 1 174 ? -6.313 -3.924 -5.167 1.00 96.88 174 LEU A N 1
ATOM 1324 C CA . LEU A 1 174 ? -6.964 -4.156 -6.464 1.00 96.88 174 LEU A CA 1
ATOM 1325 C C . LEU A 1 174 ? -6.766 -2.989 -7.446 1.00 96.88 174 LEU A C 1
ATOM 1327 O O . LEU A 1 174 ? -6.418 -3.217 -8.603 1.00 96.88 174 LEU A O 1
ATOM 1331 N N . TRP A 1 175 ? -6.940 -1.742 -6.995 1.00 96.19 175 TRP A N 1
ATOM 1332 C CA . TRP A 1 175 ? -6.705 -0.568 -7.846 1.00 96.19 175 TRP A CA 1
ATOM 1333 C C . TRP A 1 175 ? -5.235 -0.428 -8.250 1.00 96.19 175 TRP A C 1
ATOM 1335 O O . TRP A 1 175 ? -4.949 -0.118 -9.406 1.00 96.19 175 TRP A O 1
ATOM 1345 N N . MET A 1 176 ? -4.308 -0.710 -7.331 1.00 95.62 176 MET A N 1
ATOM 1346 C CA . MET A 1 176 ? -2.873 -0.711 -7.620 1.00 95.62 176 MET A CA 1
ATOM 1347 C C . MET A 1 176 ? -2.486 -1.821 -8.611 1.00 95.62 176 MET A C 1
ATOM 1349 O O . MET A 1 176 ? -1.663 -1.617 -9.504 1.00 95.62 176 MET A O 1
ATOM 1353 N N . GLY A 1 177 ? -3.144 -2.978 -8.514 1.00 97.44 177 GLY A N 1
ATOM 1354 C CA . GLY A 1 177 ? -3.035 -4.089 -9.457 1.00 97.44 177 GLY A CA 1
ATOM 1355 C C . GLY A 1 177 ? -3.510 -3.703 -10.859 1.00 97.44 177 GLY A C 1
ATOM 1356 O O . GLY A 1 177 ? -2.804 -3.917 -11.837 1.00 97.44 177 GLY A O 1
ATOM 1357 N N . MET A 1 178 ? -4.668 -3.049 -10.977 1.00 97.75 178 MET A N 1
ATOM 1358 C CA . MET A 1 178 ? -5.160 -2.559 -12.273 1.00 97.75 178 MET A CA 1
ATOM 1359 C C . MET A 1 178 ? -4.212 -1.530 -12.905 1.00 97.75 178 MET A C 1
ATOM 1361 O O . MET A 1 178 ? -3.948 -1.592 -14.104 1.00 97.75 178 MET A O 1
ATOM 1365 N N . TYR A 1 179 ? -3.673 -0.608 -12.104 1.00 97.38 179 TYR A N 1
ATOM 1366 C CA . TYR A 1 179 ? -2.676 0.356 -12.571 1.00 97.38 179 TYR A CA 1
ATOM 1367 C C . TYR A 1 179 ? -1.384 -0.320 -13.033 1.00 97.38 179 TYR A C 1
ATOM 1369 O O . TYR A 1 179 ? -0.895 -0.021 -14.119 1.00 97.38 179 TYR A O 1
ATOM 1377 N N . SER A 1 180 ? -0.851 -1.260 -12.256 1.00 97.69 180 SER A N 1
ATOM 1378 C CA . SER A 1 180 ? 0.374 -1.970 -12.636 1.00 97.69 180 SER A CA 1
ATOM 1379 C C . SER A 1 180 ? 0.194 -2.793 -13.912 1.00 97.69 180 SER A C 1
ATOM 1381 O O . SER A 1 180 ? 1.070 -2.761 -14.772 1.00 97.69 180 SER A O 1
ATOM 1383 N N . LEU A 1 181 ? -0.961 -3.441 -14.106 1.00 97.81 181 LEU A N 1
ATOM 1384 C CA . LEU A 1 181 ? -1.294 -4.112 -15.366 1.00 97.81 181 LEU A CA 1
ATOM 1385 C C . LEU A 1 181 ? -1.333 -3.135 -16.548 1.00 97.81 181 LEU A C 1
ATOM 1387 O O . LEU A 1 181 ? -0.794 -3.446 -17.606 1.00 97.81 181 LEU A O 1
ATOM 1391 N N . LEU A 1 182 ? -1.911 -1.943 -16.371 1.00 97.75 182 LEU A N 1
ATOM 1392 C CA . LEU A 1 182 ? -1.908 -0.905 -17.404 1.00 97.75 182 LEU A CA 1
ATOM 1393 C C . LEU A 1 182 ? -0.479 -0.477 -17.773 1.00 97.75 182 LEU A C 1
ATOM 1395 O O . LEU A 1 182 ? -0.152 -0.411 -18.957 1.00 97.75 182 LEU A O 1
ATOM 1399 N N . ILE A 1 183 ? 0.382 -0.228 -16.781 1.00 98.06 183 ILE A N 1
ATOM 1400 C CA . ILE A 1 183 ? 1.787 0.131 -17.024 1.00 98.06 183 ILE A CA 1
ATOM 1401 C C . ILE A 1 183 ? 2.540 -1.007 -17.718 1.00 98.06 183 ILE A C 1
ATOM 1403 O O . ILE A 1 183 ? 3.314 -0.736 -18.628 1.00 98.06 183 ILE A O 1
ATOM 1407 N N . LEU A 1 184 ? 2.281 -2.270 -17.366 1.00 97.19 184 LEU A N 1
ATOM 1408 C CA . LEU A 1 184 ? 2.887 -3.424 -18.040 1.00 97.19 184 LEU A CA 1
ATOM 1409 C C . LEU A 1 184 ? 2.450 -3.551 -19.500 1.00 97.19 184 LEU A C 1
ATOM 1411 O O . LEU A 1 184 ? 3.285 -3.816 -20.362 1.00 97.19 184 LEU A O 1
ATOM 1415 N N . VAL A 1 185 ? 1.170 -3.317 -19.798 1.00 97.38 185 VAL A N 1
ATOM 1416 C CA . VAL A 1 185 ? 0.675 -3.288 -21.183 1.00 97.38 185 VAL A CA 1
ATOM 1417 C C . VAL A 1 185 ? 1.363 -2.173 -21.971 1.00 97.38 185 VAL A C 1
ATOM 1419 O O . VAL A 1 185 ? 1.840 -2.415 -23.077 1.00 97.38 185 VAL A O 1
ATOM 1422 N N . ILE A 1 186 ? 1.482 -0.972 -21.393 1.00 97.81 186 ILE A N 1
ATOM 1423 C CA . ILE A 1 186 ? 2.216 0.139 -22.014 1.00 97.81 186 ILE A CA 1
ATOM 1424 C C . ILE A 1 186 ? 3.690 -0.228 -22.208 1.00 97.81 186 ILE A C 1
ATOM 1426 O O . ILE A 1 186 ? 4.233 0.050 -23.272 1.00 97.81 186 ILE A O 1
ATOM 1430 N N . ALA A 1 187 ? 4.320 -0.891 -21.235 1.00 96.94 187 ALA A N 1
ATOM 1431 C CA . ALA A 1 187 ? 5.710 -1.317 -21.329 1.00 96.94 187 ALA A CA 1
ATOM 1432 C C . ALA A 1 187 ? 5.915 -2.254 -22.530 1.00 96.94 187 ALA A C 1
ATOM 1434 O O . ALA A 1 187 ? 6.727 -1.951 -23.402 1.00 96.94 187 ALA A O 1
ATOM 1435 N N . VAL A 1 188 ? 5.121 -3.326 -22.640 1.00 95.06 188 VAL A N 1
ATOM 1436 C CA . VAL A 1 188 ? 5.208 -4.293 -23.752 1.00 95.06 188 VAL A CA 1
ATOM 1437 C C . VAL A 1 188 ? 4.971 -3.613 -25.101 1.00 95.06 188 VAL A C 1
ATOM 1439 O O . VAL A 1 188 ? 5.739 -3.804 -26.039 1.00 95.06 188 VAL A O 1
ATOM 1442 N N . LEU A 1 189 ? 3.939 -2.775 -25.209 1.00 95.94 189 LEU A N 1
ATOM 1443 C CA . LEU A 1 189 ? 3.637 -2.080 -26.461 1.00 95.94 189 LEU A CA 1
ATOM 1444 C C . LEU A 1 189 ? 4.687 -1.011 -26.811 1.00 95.94 189 LEU A C 1
ATOM 1446 O O . LEU A 1 189 ? 4.911 -0.733 -27.989 1.00 95.94 189 LEU A O 1
ATOM 1450 N N . SER A 1 190 ? 5.364 -0.426 -25.819 1.00 96.31 190 SER A N 1
ATOM 1451 C CA . SER A 1 190 ? 6.373 0.611 -26.057 1.00 96.31 190 SER A CA 1
ATOM 1452 C C . SER A 1 190 ? 7.644 0.096 -26.731 1.00 96.31 190 SER A C 1
ATOM 1454 O O . SER A 1 190 ? 8.354 0.896 -27.332 1.00 96.31 190 SER A O 1
ATOM 1456 N N . VAL A 1 191 ? 7.874 -1.224 -26.746 1.00 92.50 191 VAL A N 1
ATOM 1457 C CA . VAL A 1 191 ? 8.922 -1.868 -27.562 1.00 92.50 191 VAL A CA 1
ATOM 1458 C C . VAL A 1 191 ? 8.733 -1.573 -29.055 1.00 92.50 191 VAL A C 1
ATOM 1460 O O . VAL A 1 191 ? 9.706 -1.382 -29.779 1.00 92.50 191 VAL A O 1
ATOM 1463 N N . HIS A 1 192 ? 7.484 -1.502 -29.523 1.00 92.31 192 HIS A N 1
ATOM 1464 C CA . HIS A 1 192 ? 7.168 -1.272 -30.936 1.00 92.31 192 HIS A CA 1
ATOM 1465 C C . HIS A 1 192 ? 6.779 0.177 -31.244 1.00 92.31 192 HIS A C 1
ATOM 1467 O O . HIS A 1 192 ? 6.909 0.622 -32.385 1.00 92.31 192 HIS A O 1
ATOM 1473 N N . TYR A 1 193 ? 6.301 0.926 -30.247 1.00 95.38 193 TYR A N 1
ATOM 1474 C CA . TYR A 1 193 ? 5.772 2.274 -30.440 1.00 95.38 193 TYR A CA 1
ATOM 1475 C C . TYR A 1 193 ? 6.460 3.288 -29.519 1.00 95.38 193 TYR A C 1
ATOM 1477 O O . TYR A 1 193 ? 6.119 3.417 -28.346 1.00 95.38 193 TYR A O 1
ATOM 1485 N N . VAL A 1 194 ? 7.372 4.090 -30.077 1.00 94.38 194 VAL A N 1
ATOM 1486 C CA . VAL A 1 194 ? 8.176 5.079 -29.329 1.00 94.38 194 VAL A CA 1
ATOM 1487 C C . VAL A 1 194 ? 7.320 6.078 -28.536 1.00 94.38 194 VAL A C 1
ATOM 1489 O O . VAL A 1 194 ? 7.658 6.430 -27.409 1.00 94.38 194 VAL A O 1
ATOM 1492 N N . TRP A 1 195 ? 6.172 6.512 -29.066 1.00 96.75 195 TRP A N 1
ATOM 1493 C CA . TRP A 1 195 ? 5.293 7.454 -28.357 1.00 96.75 195 TRP A CA 1
ATOM 1494 C C . TRP A 1 195 ? 4.737 6.879 -27.041 1.00 96.75 195 TRP A C 1
ATOM 1496 O O . TRP A 1 195 ? 4.465 7.637 -26.108 1.00 96.75 195 TRP A O 1
ATOM 1506 N N . LEU A 1 196 ? 4.620 5.548 -26.929 1.00 97.69 196 LEU A N 1
ATOM 1507 C CA . LEU A 1 196 ? 4.219 4.884 -25.688 1.00 97.69 196 LEU A CA 1
ATOM 1508 C C . LEU A 1 196 ? 5.312 4.930 -24.620 1.00 97.69 196 LEU A C 1
ATOM 1510 O O . LEU A 1 196 ? 4.977 4.862 -23.442 1.00 97.69 196 LEU A O 1
ATOM 1514 N N . MET A 1 197 ? 6.585 5.111 -24.989 1.00 97.12 197 MET A N 1
ATOM 1515 C CA . MET A 1 197 ? 7.658 5.346 -24.015 1.00 97.12 197 MET A CA 1
ATOM 1516 C C . MET A 1 197 ? 7.431 6.679 -23.291 1.00 97.12 197 MET A C 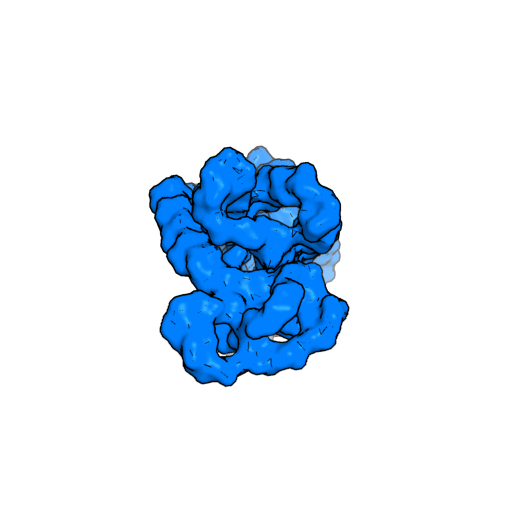1
ATOM 1518 O O . MET A 1 197 ? 7.433 6.722 -22.062 1.00 97.12 197 MET A O 1
ATOM 1522 N N . PHE A 1 198 ? 7.134 7.751 -24.039 1.00 98.12 198 PHE A N 1
ATOM 1523 C CA . PHE A 1 198 ? 6.775 9.056 -23.467 1.00 98.12 198 PHE A CA 1
ATOM 1524 C C . PHE A 1 198 ? 5.487 8.975 -22.645 1.00 98.12 198 PHE A C 1
ATOM 1526 O O . PHE A 1 198 ? 5.439 9.467 -21.517 1.00 98.12 198 PHE A O 1
ATOM 1533 N N . ALA A 1 199 ? 4.449 8.328 -23.188 1.00 97.81 199 ALA A N 1
ATOM 1534 C CA . ALA A 1 199 ? 3.185 8.161 -22.480 1.00 97.81 199 ALA A CA 1
ATOM 1535 C C . ALA A 1 199 ? 3.381 7.389 -21.167 1.00 97.81 199 ALA A C 1
ATOM 1537 O O . ALA A 1 199 ? 2.919 7.844 -20.126 1.00 97.81 199 ALA A O 1
ATOM 1538 N N . GLY A 1 200 ? 4.108 6.269 -21.188 1.00 97.81 200 GLY A N 1
ATOM 1539 C CA . GLY A 1 200 ? 4.421 5.474 -20.002 1.00 97.81 200 GLY A CA 1
ATOM 1540 C C . GLY A 1 200 ? 5.224 6.256 -18.966 1.00 97.81 200 GLY A C 1
ATOM 1541 O O . GLY A 1 200 ? 4.866 6.249 -17.789 1.00 97.81 200 GLY A O 1
ATOM 1542 N N . ALA A 1 201 ? 6.247 6.996 -19.401 1.00 97.88 201 ALA A N 1
ATOM 1543 C CA . ALA A 1 201 ? 7.091 7.801 -18.522 1.00 97.88 201 ALA A CA 1
ATOM 1544 C C . ALA A 1 201 ? 6.310 8.901 -17.774 1.00 97.88 201 ALA A C 1
ATOM 1546 O O . ALA A 1 201 ? 6.595 9.166 -16.607 1.00 97.88 201 ALA A O 1
ATOM 1547 N N . VAL A 1 202 ? 5.295 9.504 -18.409 1.00 98.12 202 VAL A N 1
ATOM 1548 C CA . VAL A 1 202 ? 4.399 10.485 -17.766 1.00 98.12 202 VAL A CA 1
ATOM 1549 C C . VAL A 1 202 ? 3.320 9.802 -16.925 1.00 98.12 202 VAL A C 1
ATOM 1551 O O . VAL A 1 202 ? 3.084 10.184 -15.777 1.00 98.12 202 VAL A O 1
ATOM 1554 N N . LEU A 1 203 ? 2.632 8.809 -17.493 1.00 97.56 203 LEU A N 1
ATOM 1555 C CA . LEU A 1 203 ? 1.469 8.180 -16.870 1.00 97.56 203 LEU A CA 1
ATOM 1556 C C . LEU A 1 203 ? 1.838 7.399 -15.613 1.00 97.56 203 LEU A C 1
ATOM 1558 O O . LEU A 1 203 ? 1.039 7.368 -14.686 1.00 97.56 203 LEU A O 1
ATOM 1562 N N . MET A 1 204 ? 3.027 6.803 -15.551 1.00 96.25 204 MET A N 1
ATOM 1563 C CA . MET A 1 204 ? 3.476 6.023 -14.399 1.00 96.25 204 MET A CA 1
ATOM 1564 C C . MET A 1 204 ? 3.445 6.834 -13.082 1.00 96.25 204 MET A C 1
ATOM 1566 O O . MET A 1 204 ? 2.651 6.489 -12.205 1.00 96.25 204 MET A O 1
ATOM 1570 N N . PRO A 1 205 ? 4.195 7.941 -12.908 1.00 96.88 205 PRO A N 1
ATOM 1571 C CA . PRO A 1 205 ? 4.101 8.743 -11.685 1.00 96.88 205 PRO A CA 1
ATOM 1572 C C . PRO A 1 205 ? 2.746 9.452 -11.533 1.00 96.88 205 PRO A C 1
ATOM 1574 O O . PRO A 1 205 ? 2.243 9.592 -10.417 1.00 96.88 205 PRO A O 1
ATOM 1577 N N . LEU A 1 206 ? 2.125 9.887 -12.636 1.00 97.19 206 LEU A N 1
ATOM 1578 C CA . LEU A 1 206 ? 0.874 10.648 -12.590 1.00 97.19 206 LEU A CA 1
ATOM 1579 C C . LEU A 1 206 ? -0.304 9.798 -12.104 1.00 97.19 206 LEU A C 1
ATOM 1581 O O . LEU A 1 206 ? -1.051 10.225 -11.223 1.00 97.19 206 LEU A O 1
ATOM 1585 N N . LEU A 1 207 ? -0.474 8.594 -12.655 1.00 96.62 207 LEU A N 1
ATOM 1586 C CA . LEU A 1 207 ? -1.530 7.673 -12.242 1.00 96.62 207 LEU A CA 1
ATOM 1587 C C . LEU A 1 207 ? -1.284 7.154 -10.827 1.00 96.62 207 LEU A C 1
ATOM 1589 O O . LEU A 1 207 ? -2.241 7.032 -10.062 1.00 96.62 207 LEU A O 1
ATOM 1593 N N . HIS A 1 208 ? -0.025 6.914 -10.453 1.00 95.25 208 HIS A N 1
ATOM 1594 C CA . HIS A 1 208 ? 0.321 6.534 -9.089 1.00 95.25 208 HIS A CA 1
ATOM 1595 C C . HIS A 1 208 ? -0.100 7.615 -8.079 1.00 95.25 208 HIS A C 1
ATOM 1597 O O . HIS A 1 208 ? -0.758 7.306 -7.083 1.00 95.25 208 HIS A O 1
ATOM 1603 N N . GLU A 1 209 ? 0.225 8.887 -8.328 1.00 95.06 209 GLU A N 1
ATOM 1604 C CA . GLU A 1 209 ? -0.185 9.990 -7.447 1.00 95.06 209 GLU A CA 1
ATOM 1605 C C . GLU A 1 209 ? -1.710 10.161 -7.448 1.00 95.06 209 GLU A C 1
ATOM 1607 O O . GLU A 1 209 ? -2.320 10.325 -6.390 1.00 95.06 209 GLU A O 1
ATOM 1612 N N . PHE A 1 210 ? -2.345 10.079 -8.621 1.00 95.69 210 PHE A N 1
ATOM 1613 C CA . PHE A 1 210 ? -3.796 10.180 -8.745 1.00 95.69 210 PHE A CA 1
ATOM 1614 C C . PHE A 1 210 ? -4.515 9.111 -7.915 1.00 95.69 210 PHE A C 1
ATOM 1616 O O . PHE A 1 210 ? -5.456 9.435 -7.184 1.00 95.69 210 PHE A O 1
ATOM 1623 N N . LEU A 1 211 ? -4.060 7.856 -7.980 1.00 94.81 211 LEU A N 1
ATOM 1624 C CA . LEU A 1 211 ? -4.629 6.756 -7.207 1.00 94.81 211 LEU A CA 1
ATOM 1625 C C . LEU A 1 211 ? -4.486 6.989 -5.706 1.00 94.81 211 LEU A C 1
ATOM 1627 O O . LEU A 1 211 ? -5.480 6.874 -4.988 1.00 94.81 211 LEU A O 1
ATOM 1631 N N . LEU A 1 212 ? -3.299 7.373 -5.229 1.00 91.12 212 LEU A N 1
ATOM 1632 C CA . LEU A 1 212 ? -3.077 7.679 -3.812 1.00 91.12 212 LEU A CA 1
ATOM 1633 C C . LEU A 1 212 ? -3.959 8.841 -3.341 1.00 91.12 212 LEU A C 1
ATOM 1635 O O . LEU A 1 212 ? -4.645 8.738 -2.318 1.00 91.12 212 LEU A O 1
ATOM 1639 N N . TYR A 1 213 ? -3.994 9.929 -4.112 1.00 93.69 213 TYR A N 1
ATOM 1640 C CA . TYR A 1 213 ? -4.799 11.107 -3.815 1.00 93.69 213 TYR A CA 1
ATOM 1641 C C . TYR A 1 213 ? -6.289 10.767 -3.742 1.00 93.69 213 TYR A C 1
ATOM 1643 O O . TYR A 1 213 ? -6.955 11.079 -2.749 1.00 93.69 213 TYR A O 1
ATOM 1651 N N . TRP A 1 214 ? -6.824 10.110 -4.773 1.00 94.75 214 TRP A N 1
ATOM 1652 C CA . TRP A 1 214 ? -8.233 9.734 -4.839 1.00 94.75 214 TRP A CA 1
ATOM 1653 C C . TRP A 1 214 ? -8.602 8.762 -3.718 1.00 94.75 214 TRP A C 1
ATOM 1655 O O . TRP A 1 214 ? -9.611 8.950 -3.031 1.00 94.75 214 TRP A O 1
ATOM 1665 N N . SER A 1 215 ? -7.741 7.774 -3.473 1.00 91.19 215 SER A N 1
ATOM 1666 C CA . SER A 1 215 ? -7.911 6.783 -2.419 1.00 91.19 215 SER A CA 1
ATOM 1667 C C . SER A 1 215 ? -7.994 7.456 -1.044 1.00 91.19 215 SER A C 1
ATOM 1669 O O . SER A 1 215 ? -8.951 7.218 -0.305 1.00 91.19 215 SER A O 1
ATOM 1671 N N . ARG A 1 216 ? -7.069 8.373 -0.723 1.00 91.19 216 ARG A N 1
ATOM 1672 C CA . ARG A 1 216 ? -7.065 9.120 0.546 1.00 91.19 216 ARG A CA 1
ATOM 1673 C C . ARG A 1 216 ? -8.259 10.064 0.667 1.00 91.19 216 ARG A C 1
ATOM 1675 O O . ARG A 1 216 ? -8.914 10.121 1.708 1.00 91.19 216 ARG A O 1
ATOM 1682 N N . LYS A 1 217 ? -8.594 10.779 -0.410 1.00 92.81 217 LYS A N 1
ATOM 1683 C CA . LYS A 1 217 ? -9.742 11.695 -0.456 1.00 92.81 217 LYS A CA 1
ATOM 1684 C C . LYS A 1 217 ? -11.064 10.968 -0.214 1.00 92.81 217 LYS A C 1
ATOM 1686 O O . LYS A 1 217 ? -11.939 11.524 0.452 1.00 92.81 217 LYS A O 1
ATOM 1691 N N . SER A 1 218 ? -11.203 9.740 -0.716 1.00 92.31 218 SER A N 1
ATOM 1692 C CA . SER A 1 218 ? -12.370 8.892 -0.459 1.00 92.31 218 SER A CA 1
ATOM 1693 C C . SER A 1 218 ? -12.512 8.527 1.021 1.00 92.31 218 SER A C 1
ATOM 1695 O O . SER A 1 218 ? -13.640 8.393 1.488 1.00 92.31 218 SER A O 1
ATOM 1697 N N . GLN A 1 219 ? -11.409 8.372 1.760 1.00 93.31 219 GLN A N 1
ATOM 1698 C CA . GLN A 1 219 ? -11.443 8.055 3.193 1.00 93.31 219 GLN A CA 1
ATOM 1699 C C . GLN A 1 219 ? -11.790 9.279 4.042 1.00 93.31 219 GLN A C 1
ATOM 1701 O O . GLN A 1 219 ? -12.620 9.190 4.937 1.00 93.31 219 GLN A O 1
ATOM 1706 N N . LEU A 1 220 ? -11.209 10.438 3.723 1.00 91.06 220 LEU A N 1
ATOM 1707 C CA . LEU A 1 220 ? -11.396 11.668 4.501 1.00 91.06 220 LEU A CA 1
ATOM 1708 C C . LEU A 1 220 ? -12.745 12.366 4.276 1.00 91.06 220 LEU A C 1
ATOM 1710 O O . LEU A 1 220 ? -13.149 13.187 5.094 1.00 91.06 220 LEU A O 1
ATOM 1714 N N . ASN A 1 221 ? -13.411 12.111 3.147 1.00 92.00 221 ASN A N 1
ATOM 1715 C CA . ASN A 1 221 ? -14.733 12.681 2.857 1.00 92.00 221 ASN A CA 1
ATOM 1716 C C . ASN A 1 221 ? -15.873 11.667 2.995 1.00 92.00 221 ASN A C 1
ATOM 1718 O O . ASN A 1 221 ? -17.036 12.058 2.902 1.00 92.00 221 ASN A O 1
ATOM 1722 N N . GLY A 1 222 ? -15.563 10.380 3.163 1.00 90.12 222 GLY A N 1
ATOM 1723 C CA . GLY A 1 222 ? -16.579 9.348 3.320 1.00 90.12 222 GLY A CA 1
ATOM 1724 C C . GLY A 1 222 ? -17.175 9.313 4.728 1.00 90.12 222 GLY A C 1
ATOM 1725 O O . GLY A 1 222 ? -16.817 10.085 5.614 1.00 90.12 222 GLY A O 1
ATOM 1726 N N . ASN A 1 223 ? -18.117 8.397 4.948 1.00 91.38 223 ASN A N 1
ATOM 1727 C CA . ASN A 1 223 ? -18.734 8.223 6.259 1.00 91.38 223 ASN A CA 1
ATOM 1728 C C . ASN A 1 223 ? -17.854 7.328 7.144 1.00 91.38 223 ASN A C 1
ATOM 1730 O O . ASN A 1 223 ? -17.627 6.175 6.776 1.00 91.38 223 ASN A O 1
ATOM 1734 N N . PRO A 1 224 ? -17.372 7.817 8.299 1.00 92.06 224 PRO A N 1
ATOM 1735 C CA . PRO A 1 224 ? -16.516 7.032 9.173 1.00 92.06 224 PRO A CA 1
ATOM 1736 C C . PRO A 1 224 ? -17.318 5.929 9.864 1.00 92.06 224 PRO A C 1
ATOM 1738 O O . PRO A 1 224 ? -18.446 6.154 10.315 1.00 92.06 224 PRO A O 1
ATOM 1741 N N . ILE A 1 225 ? -16.717 4.746 9.985 1.00 90.94 225 ILE A N 1
ATOM 1742 C CA . ILE A 1 225 ? -17.362 3.585 10.617 1.00 90.94 225 ILE A CA 1
ATOM 1743 C C . ILE A 1 225 ? -17.098 3.498 12.127 1.00 90.94 225 ILE A C 1
ATOM 1745 O O . ILE A 1 225 ? -17.831 2.80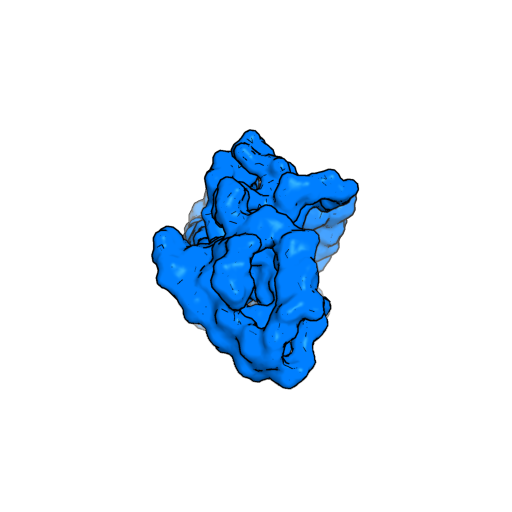8 12.830 1.00 90.94 225 ILE A O 1
ATOM 1749 N N . PHE A 1 226 ? -16.135 4.258 12.661 1.00 90.88 226 PHE A N 1
ATOM 1750 C CA . PHE A 1 226 ? -15.794 4.310 14.091 1.00 90.88 226 PHE A CA 1
ATOM 1751 C C . PHE A 1 226 ? -16.110 5.681 14.716 1.00 90.88 226 PHE A C 1
ATOM 1753 O O . PHE A 1 226 ? -15.244 6.362 15.255 1.00 90.88 226 PHE A O 1
ATOM 1760 N N . GLY A 1 227 ? -17.370 6.111 14.632 1.00 90.69 227 GLY A N 1
ATOM 1761 C CA . GLY A 1 227 ? -17.872 7.272 15.377 1.00 90.69 227 GLY A CA 1
ATOM 1762 C C . GLY A 1 227 ? -18.400 6.895 16.765 1.00 90.69 227 GLY A C 1
ATOM 1763 O O . GLY A 1 227 ? -18.866 5.774 16.971 1.00 90.69 227 GLY A O 1
ATOM 1764 N N . ALA A 1 228 ? -18.382 7.837 17.708 1.00 89.44 228 ALA A N 1
ATOM 1765 C CA . ALA A 1 228 ? -19.005 7.634 19.013 1.00 89.44 228 ALA A CA 1
ATOM 1766 C C . ALA A 1 228 ? -20.527 7.397 18.857 1.00 89.44 228 ALA A C 1
ATOM 1768 O O . ALA A 1 228 ? -21.212 8.197 18.210 1.00 89.44 228 ALA A O 1
ATOM 1769 N N . PRO A 1 229 ? -21.085 6.300 19.399 1.00 90.31 229 PRO A N 1
ATOM 1770 C CA . PRO A 1 229 ? -22.513 6.026 19.316 1.00 90.31 229 PRO A CA 1
ATOM 1771 C C . PRO A 1 229 ? -23.293 6.899 20.308 1.00 90.31 229 PRO A C 1
ATOM 1773 O O . PRO A 1 229 ? -22.753 7.362 21.309 1.00 90.31 229 PRO A O 1
ATOM 1776 N N . TRP A 1 230 ? -24.595 7.089 20.069 1.00 88.44 230 TRP A N 1
ATOM 1777 C CA . TRP A 1 230 ? -25.457 7.801 21.022 1.00 88.44 230 TRP A CA 1
ATOM 1778 C C . TRP A 1 230 ? -25.549 7.051 22.366 1.00 88.44 230 TRP A C 1
ATOM 1780 O O . TRP A 1 230 ? -25.297 7.638 23.416 1.00 88.44 230 TRP A O 1
ATOM 1790 N N . ARG A 1 231 ? -25.776 5.730 22.319 1.00 91.12 231 ARG A N 1
ATOM 1791 C CA . ARG A 1 231 ? -25.820 4.816 23.475 1.00 91.12 231 ARG A CA 1
ATOM 1792 C C . ARG A 1 231 ? -24.703 3.773 23.386 1.00 91.12 231 ARG A C 1
ATOM 1794 O O . ARG A 1 231 ? -24.462 3.253 22.297 1.00 91.12 231 ARG A O 1
ATOM 1801 N N . GLY A 1 232 ? -24.082 3.447 24.517 1.00 92.94 232 GLY A N 1
ATOM 1802 C CA . GLY A 1 232 ? -23.022 2.440 24.605 1.00 92.94 232 GLY A CA 1
ATOM 1803 C C . GLY A 1 232 ? -21.608 2.978 24.380 1.00 92.94 232 GLY A C 1
ATOM 1804 O O . GLY A 1 232 ? -21.410 4.161 24.101 1.00 92.94 232 GLY A O 1
ATOM 1805 N N . LEU A 1 233 ? -20.614 2.100 24.450 1.00 93.75 233 LEU A N 1
ATOM 1806 C CA . LEU A 1 233 ? -19.221 2.388 24.103 1.00 93.75 233 LEU A CA 1
ATOM 1807 C C . LEU A 1 233 ? -18.832 1.617 22.848 1.00 93.75 233 LEU A C 1
ATOM 1809 O O . LEU A 1 233 ? -18.956 0.397 22.812 1.00 93.75 233 LEU A O 1
ATOM 1813 N N . ARG A 1 234 ? -18.375 2.312 21.801 1.00 94.44 234 ARG A N 1
ATOM 1814 C CA . ARG A 1 234 ? -17.890 1.634 20.591 1.00 94.44 234 ARG A CA 1
ATOM 1815 C C . ARG A 1 234 ? -16.451 1.199 20.794 1.00 94.44 234 ARG A C 1
ATOM 1817 O O . ARG A 1 234 ? -15.606 2.033 21.103 1.00 94.44 234 ARG A O 1
ATOM 1824 N N . ILE A 1 235 ? -16.190 -0.074 20.553 1.00 94.69 235 ILE A N 1
ATOM 1825 C CA . ILE A 1 235 ? -14.856 -0.654 20.537 1.00 94.69 235 ILE A CA 1
ATOM 1826 C C . ILE A 1 235 ? -14.142 -0.175 19.273 1.00 94.69 235 ILE A C 1
ATOM 1828 O O . ILE A 1 235 ? -14.613 -0.412 18.157 1.00 94.69 235 ILE A O 1
ATOM 1832 N N . LEU A 1 236 ? -13.034 0.538 19.453 1.00 93.81 236 LEU A N 1
ATOM 1833 C CA . LEU A 1 236 ? -12.108 0.888 18.385 1.00 93.81 236 LEU A CA 1
ATOM 1834 C C . LEU A 1 236 ? -11.229 -0.314 18.062 1.00 93.81 236 LEU A C 1
ATOM 1836 O O . LEU A 1 236 ? -11.211 -0.732 16.912 1.00 93.81 236 LEU A O 1
ATOM 1840 N N . ASP A 1 237 ? -10.572 -0.886 19.071 1.00 93.94 237 ASP A N 1
ATOM 1841 C CA . ASP A 1 237 ? -9.657 -2.013 18.901 1.00 93.94 237 ASP A CA 1
ATOM 1842 C C . ASP A 1 237 ? -9.699 -2.980 20.093 1.00 93.94 237 ASP A C 1
ATOM 1844 O O . ASP A 1 237 ? -10.119 -2.604 21.191 1.00 93.94 237 ASP A O 1
ATOM 1848 N N . VAL A 1 238 ? -9.284 -4.227 19.868 1.00 93.38 238 VAL A N 1
ATOM 1849 C CA . VAL A 1 238 ? -9.184 -5.273 20.896 1.00 93.38 238 VAL A CA 1
ATOM 1850 C C . VAL A 1 238 ? -7.808 -5.914 20.797 1.00 93.38 238 VAL A C 1
ATOM 1852 O O . VAL A 1 238 ? -7.480 -6.541 19.791 1.00 93.38 238 VAL A O 1
ATOM 1855 N N . ALA A 1 239 ? -7.006 -5.774 21.848 1.00 91.50 239 ALA A N 1
ATOM 1856 C CA . ALA A 1 239 ? -5.666 -6.332 21.891 1.00 91.50 239 ALA A CA 1
ATOM 1857 C C . ALA A 1 239 ? -5.702 -7.875 21.897 1.00 91.50 239 ALA A C 1
ATOM 1859 O O . ALA A 1 239 ? -6.568 -8.476 22.547 1.00 91.50 239 ALA A O 1
ATOM 1860 N N . PRO A 1 240 ? -4.770 -8.540 21.189 1.00 88.88 240 PRO A N 1
ATOM 1861 C CA . PRO A 1 240 ? -4.694 -9.997 21.167 1.00 88.88 240 PRO A CA 1
ATOM 1862 C C . PRO A 1 240 ? -4.446 -10.555 22.572 1.00 88.88 240 PRO A C 1
ATOM 1864 O O . PRO A 1 240 ? -3.883 -9.876 23.426 1.00 88.88 240 PRO A O 1
ATOM 1867 N N . ASP A 1 241 ? -4.888 -11.791 22.805 1.00 88.00 241 ASP A N 1
ATOM 1868 C CA . ASP A 1 241 ? -4.672 -12.537 24.055 1.00 88.00 241 ASP A CA 1
ATOM 1869 C C . ASP A 1 241 ? -5.217 -11.875 25.341 1.00 88.00 241 ASP A C 1
ATOM 1871 O O . ASP A 1 241 ? -4.850 -12.253 26.453 1.00 88.00 241 ASP A O 1
ATOM 1875 N N . THR A 1 242 ? -6.149 -10.926 25.209 1.00 89.88 242 THR A N 1
ATOM 1876 C CA . THR A 1 242 ? -6.830 -10.252 26.331 1.00 89.88 242 THR A CA 1
ATOM 1877 C C . THR A 1 242 ? -8.231 -10.808 26.579 1.00 89.88 242 THR A C 1
ATOM 1879 O O . THR A 1 242 ? -8.772 -11.546 25.752 1.00 89.88 242 THR A O 1
ATOM 1882 N N . ILE A 1 243 ? -8.855 -10.434 27.704 1.00 88.44 243 ILE A N 1
ATOM 1883 C CA . ILE A 1 243 ? -10.211 -10.892 28.054 1.00 88.44 243 ILE A CA 1
ATOM 1884 C C . ILE A 1 243 ? -11.213 -10.509 26.959 1.00 88.44 243 ILE A C 1
ATOM 1886 O O . ILE A 1 243 ? -12.017 -11.343 26.551 1.00 88.44 243 ILE A O 1
ATOM 1890 N N . GLY A 1 244 ? -11.129 -9.288 26.415 1.00 90.81 244 GLY A N 1
ATOM 1891 C CA . GLY A 1 244 ? -12.010 -8.854 25.331 1.00 90.81 244 GLY A CA 1
ATOM 1892 C C . GLY A 1 244 ? -11.885 -9.728 24.079 1.00 90.81 244 GLY A C 1
ATOM 1893 O O . GLY A 1 244 ? -12.896 -10.076 23.465 1.00 90.81 244 GLY A O 1
ATOM 1894 N N . SER A 1 245 ? -10.661 -10.143 23.737 1.00 91.62 245 SER A N 1
ATOM 1895 C CA . SER A 1 245 ? -10.406 -11.053 22.613 1.00 91.62 245 SER A CA 1
ATOM 1896 C C . SER A 1 245 ? -10.964 -12.456 22.879 1.00 91.62 245 SER A C 1
ATOM 1898 O O . SER A 1 245 ? -11.658 -13.016 22.029 1.00 91.62 245 SER A O 1
ATOM 1900 N N . GLN A 1 246 ? -10.753 -12.999 24.084 1.00 90.06 246 GLN A N 1
ATOM 1901 C CA . GLN A 1 246 ? -11.270 -14.315 24.492 1.00 90.06 246 GLN A CA 1
ATOM 1902 C C . GLN A 1 246 ? -12.806 -14.354 24.545 1.00 90.06 246 GLN A C 1
ATOM 1904 O O . GLN A 1 246 ? -13.412 -15.360 24.183 1.00 90.06 246 GLN A O 1
ATOM 1909 N N . MET A 1 247 ? -13.438 -13.233 24.903 1.00 90.19 247 MET A N 1
ATOM 1910 C CA . MET A 1 247 ? -14.890 -13.021 24.826 1.00 90.19 247 MET A CA 1
ATOM 1911 C C . MET A 1 247 ? -15.423 -12.922 23.389 1.00 90.19 247 MET A C 1
ATOM 1913 O O . MET A 1 247 ? -16.634 -12.881 23.171 1.00 90.19 247 MET A O 1
ATOM 1917 N N . GLY A 1 248 ? -14.542 -12.852 22.388 1.00 91.94 248 GLY A N 1
ATOM 1918 C CA . GLY A 1 248 ? -14.917 -12.718 20.985 1.00 91.94 248 GLY A CA 1
ATOM 1919 C C . GLY A 1 248 ? -15.445 -11.331 20.614 1.00 91.94 248 GLY A C 1
ATOM 1920 O O . GLY A 1 248 ? -16.137 -11.201 19.592 1.00 91.94 248 GLY A O 1
ATOM 1921 N N . LEU A 1 249 ? -15.139 -10.303 21.416 1.00 94.00 249 LEU A N 1
ATOM 1922 C CA . LEU A 1 249 ? -15.403 -8.906 21.071 1.00 94.00 249 LEU A CA 1
ATOM 1923 C C . LEU A 1 249 ? -14.513 -8.488 19.898 1.00 94.00 249 LEU A C 1
ATOM 1925 O O . LEU A 1 249 ? -13.398 -8.980 19.726 1.00 94.00 249 LEU A O 1
ATOM 1929 N N . LYS A 1 250 ? -15.028 -7.601 19.048 1.00 92.94 250 LYS A N 1
ATOM 1930 C CA . LYS A 1 250 ? -14.366 -7.191 17.808 1.00 92.94 250 LYS A CA 1
ATOM 1931 C C . LYS A 1 250 ? -14.396 -5.674 17.628 1.00 92.94 250 LYS A C 1
ATOM 1933 O O . LYS A 1 250 ? -15.343 -5.022 18.077 1.00 92.94 250 LYS A O 1
ATOM 1938 N N . PRO A 1 251 ? -13.422 -5.114 16.885 1.00 92.06 251 PRO A N 1
ATOM 1939 C CA . PRO A 1 251 ? -13.484 -3.738 16.412 1.00 92.06 251 PRO A CA 1
ATOM 1940 C C . PRO A 1 251 ? -14.841 -3.407 15.773 1.00 92.06 251 PRO A C 1
ATOM 1942 O O . PRO A 1 251 ? -15.287 -4.051 14.816 1.00 92.06 251 PRO A O 1
ATOM 1945 N N . GLY A 1 252 ? -15.493 -2.370 16.297 1.00 92.19 252 GLY A N 1
ATOM 1946 C CA . GLY A 1 252 ? -16.777 -1.855 15.825 1.00 92.19 252 GLY A CA 1
ATOM 1947 C C . GLY A 1 252 ? -17.989 -2.291 16.647 1.00 92.19 252 GLY A C 1
ATOM 1948 O O . GLY A 1 252 ? -19.055 -1.692 16.481 1.00 92.19 252 GLY A O 1
ATOM 1949 N N . ASP A 1 253 ? -17.843 -3.264 17.549 1.00 95.25 253 ASP A N 1
ATOM 1950 C CA . ASP A 1 253 ? -18.903 -3.615 18.495 1.00 95.25 253 ASP A CA 1
ATOM 1951 C C . ASP A 1 253 ? -19.254 -2.422 19.386 1.00 95.25 253 ASP A C 1
ATOM 1953 O O . ASP A 1 253 ? -18.402 -1.605 19.737 1.00 95.25 253 ASP A O 1
ATOM 1957 N N . ILE A 1 254 ? -20.527 -2.310 19.761 1.00 95.81 254 ILE A N 1
ATOM 1958 C CA . ILE A 1 254 ? -20.993 -1.303 20.716 1.00 95.81 254 ILE A CA 1
ATOM 1959 C C . ILE A 1 254 ? -21.390 -2.012 22.001 1.00 95.81 254 ILE A C 1
ATOM 1961 O O . ILE A 1 254 ? -22.409 -2.692 22.030 1.00 95.81 254 ILE A O 1
ATOM 1965 N N . LEU A 1 255 ? -20.613 -1.820 23.057 1.00 95.25 255 LEU A N 1
ATOM 1966 C CA . LEU A 1 255 ? -20.894 -2.322 24.393 1.00 95.25 255 LEU A CA 1
ATOM 1967 C C . LEU A 1 255 ? -22.064 -1.536 24.997 1.00 95.25 255 LEU A C 1
ATOM 1969 O O . LEU A 1 255 ? -22.010 -0.309 25.071 1.00 95.25 255 LEU A O 1
ATOM 1973 N N . LEU A 1 256 ? -23.143 -2.223 25.369 1.00 95.88 256 LEU A N 1
ATOM 1974 C CA . LEU A 1 256 ? -24.393 -1.618 25.843 1.00 95.88 256 LEU A CA 1
ATOM 1975 C C . LEU A 1 256 ? -24.571 -1.755 27.353 1.00 95.88 256 LEU A C 1
ATOM 1977 O O . LEU A 1 256 ? -25.015 -0.802 28.001 1.00 95.88 256 LEU A O 1
ATOM 1981 N N . SER A 1 257 ? -24.248 -2.927 27.891 1.00 94.12 257 SER A N 1
ATOM 1982 C CA . SER A 1 257 ? -24.336 -3.239 29.316 1.00 94.12 257 SER A CA 1
ATOM 1983 C C . SER A 1 257 ? -23.255 -4.224 29.732 1.00 94.12 257 SER A C 1
ATOM 1985 O O . SER A 1 257 ? -22.803 -5.043 28.936 1.00 94.12 257 SER A O 1
ATOM 1987 N N . LEU A 1 258 ? -22.878 -4.140 31.005 1.00 90.69 258 LEU A N 1
ATOM 1988 C CA . LEU A 1 258 ? -22.038 -5.102 31.700 1.00 90.69 258 LEU A CA 1
ATOM 1989 C C . LEU A 1 258 ? -22.796 -5.568 32.944 1.00 90.69 258 LEU A C 1
ATOM 1991 O O . LEU A 1 258 ? -23.235 -4.748 33.751 1.00 90.69 258 LEU A O 1
ATOM 1995 N N . ASN A 1 259 ? -22.987 -6.876 33.086 1.00 89.38 259 ASN A N 1
ATOM 1996 C CA . ASN A 1 259 ? -23.708 -7.487 34.202 1.00 89.38 259 ASN A CA 1
ATOM 1997 C C . ASN A 1 259 ? -25.110 -6.889 34.442 1.00 89.38 259 ASN A C 1
ATOM 1999 O O . ASN A 1 259 ? -25.526 -6.639 35.573 1.00 89.38 259 ASN A O 1
ATOM 2003 N N . GLY A 1 260 ? -25.828 -6.587 33.353 1.00 88.69 260 GLY A N 1
ATOM 2004 C CA . GLY A 1 260 ? -27.162 -5.975 33.382 1.00 88.69 260 GLY A CA 1
ATOM 2005 C C . GLY A 1 260 ? -27.186 -4.469 33.682 1.00 88.69 260 GLY A C 1
ATOM 2006 O O . GLY A 1 260 ? -28.240 -3.844 33.567 1.00 88.69 260 GLY A O 1
ATOM 2007 N N . LYS A 1 261 ? -26.045 -3.849 34.013 1.00 91.19 261 LYS A N 1
ATOM 2008 C CA . LYS A 1 261 ? -25.924 -2.394 34.186 1.00 91.19 261 LYS A CA 1
ATOM 2009 C C . LYS A 1 261 ? -25.554 -1.746 32.854 1.00 91.19 261 LYS A C 1
ATOM 2011 O O . LYS A 1 261 ? -24.590 -2.149 32.209 1.00 91.19 261 LYS A O 1
ATOM 2016 N N . GLY A 1 262 ? -26.324 -0.748 32.421 1.00 92.56 262 GLY A N 1
ATOM 2017 C CA . GLY A 1 262 ? -26.043 -0.012 31.186 1.00 92.56 262 GLY A CA 1
ATOM 2018 C C . GLY A 1 262 ? -24.729 0.766 31.271 1.00 92.56 262 GLY A C 1
ATOM 2019 O O . GLY A 1 262 ? -24.432 1.332 32.315 1.00 92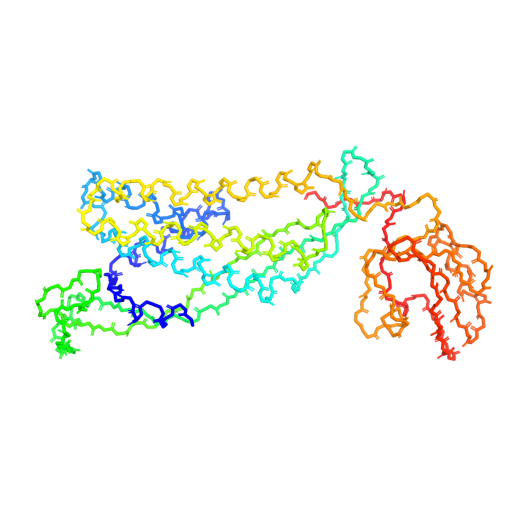.56 262 GLY A O 1
ATOM 2020 N N . VAL A 1 263 ? -23.976 0.823 30.170 1.00 91.50 263 VAL A N 1
ATOM 2021 C CA . VAL A 1 263 ? -22.681 1.516 30.084 1.00 91.50 263 VAL A CA 1
ATOM 2022 C C . VAL A 1 263 ? -22.745 2.591 29.004 1.00 91.50 263 VAL A C 1
ATOM 2024 O O . VAL A 1 263 ? -23.111 2.308 27.866 1.00 91.50 263 VAL A O 1
ATOM 2027 N N . ASN A 1 264 ? -22.387 3.835 29.334 1.00 90.50 264 ASN A N 1
ATOM 2028 C CA . ASN A 1 264 ? -22.320 4.936 28.357 1.00 90.50 264 ASN A CA 1
ATOM 2029 C C . ASN A 1 264 ? -21.023 5.758 28.416 1.00 90.50 264 ASN A C 1
ATOM 2031 O O . ASN A 1 264 ? -20.814 6.608 27.547 1.00 90.50 264 ASN A O 1
ATOM 2035 N N . SER A 1 265 ? -20.157 5.515 29.400 1.00 89.56 265 SER A N 1
ATOM 2036 C CA . SER A 1 265 ? -18.843 6.147 29.522 1.00 89.56 265 SER A CA 1
ATOM 2037 C C . SER A 1 265 ? -17.818 5.144 30.056 1.00 89.56 265 SER A C 1
ATOM 2039 O O . SER A 1 265 ? -18.199 4.149 30.678 1.00 89.56 265 SER A O 1
ATOM 2041 N N . GLU A 1 266 ? -16.535 5.379 29.781 1.00 88.81 266 GLU A N 1
ATOM 2042 C CA . GLU A 1 266 ? -15.446 4.526 30.278 1.00 88.81 266 GLU A CA 1
ATOM 2043 C C . GLU A 1 266 ? -15.353 4.588 31.810 1.00 88.81 266 GLU A C 1
ATOM 2045 O O . GLU A 1 266 ? -15.105 3.577 32.454 1.00 88.81 266 GLU A O 1
ATOM 2050 N N . GLU A 1 267 ? -15.677 5.733 32.416 1.00 88.44 267 GLU A N 1
ATOM 2051 C CA . GLU A 1 267 ? -15.744 5.883 33.874 1.00 88.44 267 GLU A CA 1
ATOM 2052 C C . GLU A 1 267 ? -16.838 4.995 34.483 1.00 88.44 267 GLU A C 1
ATOM 2054 O O . GLU A 1 267 ? -16.605 4.295 35.462 1.00 88.44 267 GLU A O 1
ATOM 2059 N N . MET A 1 268 ? -18.017 4.945 33.856 1.00 89.00 268 MET A N 1
ATOM 2060 C CA . MET A 1 268 ? -19.104 4.061 34.285 1.00 89.00 268 MET A CA 1
ATOM 2061 C C . MET A 1 268 ? -18.721 2.584 34.138 1.00 89.00 268 MET A C 1
ATOM 2063 O O . MET A 1 268 ? -19.067 1.765 34.986 1.00 89.00 268 MET A O 1
ATOM 2067 N N . LEU A 1 269 ? -17.997 2.231 33.072 1.00 88.69 269 LEU A N 1
ATOM 2068 C CA . LEU A 1 269 ? -17.482 0.876 32.880 1.00 88.69 269 LEU A CA 1
ATOM 2069 C C . LEU A 1 269 ? -16.512 0.489 34.006 1.00 88.69 269 LEU A C 1
ATOM 2071 O O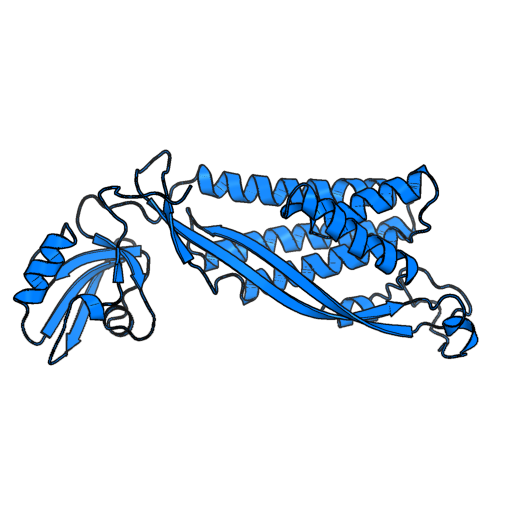 . LEU A 1 269 ? -16.657 -0.587 34.584 1.00 88.69 269 LEU A O 1
ATOM 2075 N N . ARG A 1 270 ? -15.587 1.390 34.357 1.00 86.50 270 ARG A N 1
ATOM 2076 C CA . ARG A 1 270 ? -14.639 1.239 35.470 1.00 86.50 270 ARG A CA 1
ATOM 2077 C C . ARG A 1 270 ? -15.340 1.000 36.800 1.00 86.50 270 ARG A C 1
ATOM 2079 O O . ARG A 1 270 ? -15.015 0.050 37.506 1.00 86.50 270 ARG A O 1
ATOM 2086 N N . GLU A 1 271 ? -16.334 1.822 37.124 1.00 86.75 271 GLU A N 1
ATOM 2087 C CA . GLU A 1 271 ? -17.129 1.685 38.352 1.00 86.75 271 GLU A CA 1
ATOM 2088 C C . GLU A 1 271 ? -17.864 0.336 38.420 1.00 86.75 271 GLU A C 1
ATOM 2090 O O . GLU A 1 271 ? -17.931 -0.308 39.472 1.00 86.75 271 GLU A O 1
ATOM 2095 N N . ILE A 1 272 ? -18.407 -0.129 37.289 1.00 86.44 272 ILE A N 1
ATOM 2096 C CA . ILE A 1 272 ? -19.096 -1.420 37.235 1.00 86.44 272 ILE A CA 1
ATOM 2097 C C . ILE A 1 272 ? -18.102 -2.569 37.411 1.00 86.44 272 ILE A C 1
ATOM 2099 O O . ILE A 1 272 ? -18.403 -3.484 38.170 1.00 86.44 272 ILE A O 1
ATOM 2103 N N . LEU A 1 273 ? -16.927 -2.517 36.780 1.00 84.25 273 LEU A N 1
ATOM 2104 C CA . LEU A 1 273 ? -15.893 -3.552 36.911 1.00 84.25 273 LEU A CA 1
ATOM 2105 C C . LEU A 1 273 ? -15.350 -3.662 38.336 1.00 84.25 273 LEU A C 1
ATOM 2107 O O . LEU A 1 273 ? -15.191 -4.772 38.831 1.00 84.25 273 LEU A O 1
ATOM 2111 N N . GLN A 1 274 ? -15.150 -2.536 39.026 1.00 81.75 274 GLN A N 1
ATOM 2112 C CA . GLN A 1 274 ? -14.717 -2.528 40.431 1.00 81.75 274 GLN A CA 1
ATOM 2113 C C . GLN A 1 274 ? -15.714 -3.212 41.374 1.00 81.75 274 GLN A C 1
ATOM 2115 O O . GLN A 1 274 ? -15.337 -3.695 42.438 1.00 81.75 274 GLN A O 1
ATOM 2120 N N . THR A 1 275 ? -16.993 -3.245 40.994 1.00 78.81 275 THR A N 1
ATOM 2121 C CA . THR A 1 275 ? -18.068 -3.877 41.771 1.00 78.81 275 THR A CA 1
ATOM 2122 C C . THR A 1 275 ? -18.526 -5.209 41.174 1.00 78.81 275 THR A C 1
ATOM 2124 O O . THR A 1 275 ? -19.484 -5.804 41.675 1.00 78.81 275 THR A O 1
ATOM 2127 N N . ALA A 1 276 ? -17.887 -5.675 40.096 1.00 67.50 276 ALA A N 1
ATOM 2128 C CA . ALA A 1 276 ? -18.332 -6.843 39.354 1.00 67.50 276 ALA A CA 1
ATOM 2129 C C . ALA A 1 276 ? -17.926 -8.156 40.058 1.00 67.50 276 ALA A C 1
ATOM 2131 O O . ALA A 1 276 ? -16.810 -8.273 40.565 1.00 67.50 276 ALA A O 1
ATOM 2132 N N . PRO A 1 277 ? -18.815 -9.168 40.084 1.00 63.69 277 PRO A N 1
ATOM 2133 C CA . PRO A 1 277 ? -18.490 -10.513 40.559 1.00 63.69 277 PRO A CA 1
ATOM 2134 C C . PRO A 1 277 ? -17.499 -11.241 39.625 1.00 63.69 277 PRO A C 1
ATOM 2136 O O . PRO A 1 277 ? -17.182 -10.763 38.541 1.00 63.69 277 PRO A O 1
ATOM 2139 N N . MET A 1 278 ? -17.088 -12.461 40.002 1.00 68.56 278 MET A N 1
ATOM 2140 C CA . MET A 1 278 ? -16.221 -13.384 39.225 1.00 68.56 278 MET A CA 1
ATOM 2141 C C . MET A 1 278 ? -16.759 -13.799 37.833 1.00 68.56 278 MET A C 1
ATOM 2143 O O . MET A 1 278 ? -16.165 -14.631 37.143 1.00 68.56 278 MET A O 1
ATOM 2147 N N . TYR A 1 279 ? -17.905 -13.263 37.417 1.00 78.25 279 TYR A N 1
ATOM 2148 C CA . TYR A 1 279 ? -18.543 -13.558 36.144 1.00 78.25 279 TYR A CA 1
ATOM 2149 C C . TYR A 1 279 ? -18.916 -12.261 35.431 1.00 78.25 279 TYR A C 1
ATOM 2151 O O . TYR A 1 279 ? -19.552 -11.380 36.017 1.00 78.25 279 TYR A O 1
ATOM 2159 N N . LEU A 1 280 ? -18.506 -12.155 34.168 1.00 83.56 280 LEU A N 1
ATOM 2160 C CA . LEU A 1 280 ? -18.783 -11.012 33.311 1.00 83.56 280 LEU A CA 1
ATOM 2161 C C . LEU A 1 280 ? -19.664 -11.468 32.153 1.00 83.56 280 LEU A C 1
ATOM 2163 O O . LEU A 1 280 ? -19.260 -12.327 31.373 1.00 83.56 280 LEU A O 1
ATOM 2167 N N . TRP A 1 281 ? -20.832 -10.852 32.008 1.00 88.62 281 TRP A N 1
ATOM 2168 C CA . TRP A 1 281 ? -21.617 -10.902 30.782 1.00 88.62 281 TRP A CA 1
ATOM 2169 C C . TRP A 1 281 ? -21.760 -9.495 30.206 1.00 88.62 281 TRP A C 1
ATOM 2171 O O . TRP A 1 281 ? -22.176 -8.546 30.878 1.00 88.62 281 TRP A O 1
ATOM 2181 N N . ILE A 1 282 ? -21.368 -9.357 28.946 1.00 91.81 282 ILE A N 1
ATOM 2182 C CA . ILE A 1 282 ? -21.366 -8.105 28.201 1.00 91.81 282 ILE A CA 1
ATOM 2183 C C . ILE A 1 282 ? -22.408 -8.206 27.102 1.00 91.81 282 ILE A C 1
ATOM 2185 O O . ILE A 1 282 ? -22.262 -9.014 26.185 1.00 91.81 282 ILE A O 1
ATOM 2189 N N . ASP A 1 283 ? -23.408 -7.331 27.141 1.00 95.19 283 ASP A N 1
ATOM 2190 C CA . ASP A 1 283 ? -24.308 -7.163 26.008 1.00 95.19 283 ASP A CA 1
ATOM 2191 C C . ASP A 1 283 ? -23.692 -6.168 25.036 1.00 95.19 283 ASP A C 1
ATOM 2193 O O . ASP A 1 283 ? -23.375 -5.024 25.386 1.00 95.19 283 ASP A O 1
ATOM 2197 N N . TYR A 1 284 ? -23.549 -6.591 23.790 1.00 96.31 284 TYR A N 1
ATOM 2198 C CA . TYR A 1 284 ? -22.993 -5.781 22.725 1.00 96.31 284 TYR A CA 1
ATOM 2199 C C . TYR A 1 284 ? -23.921 -5.749 21.515 1.00 96.31 284 TYR A C 1
ATOM 2201 O O . TYR A 1 284 ? -24.779 -6.605 21.301 1.00 96.31 284 TYR A O 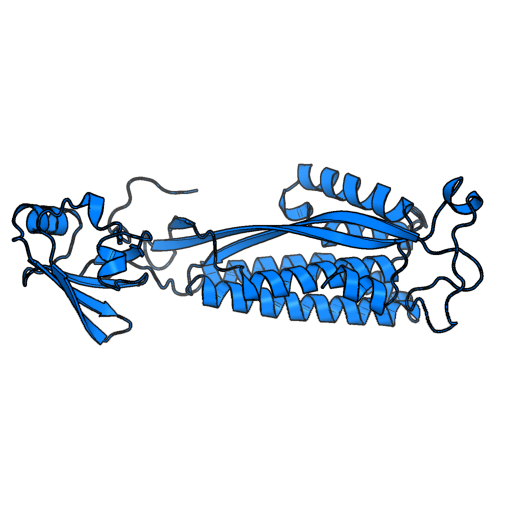1
ATOM 2209 N N . LYS A 1 285 ? -23.744 -4.722 20.688 1.00 96.19 285 LYS A N 1
ATOM 2210 C CA . LYS A 1 285 ? -24.403 -4.585 19.396 1.00 96.19 285 LYS A CA 1
ATOM 2211 C C . LYS A 1 285 ? -23.363 -4.643 18.289 1.00 96.19 285 LYS A C 1
ATOM 2213 O O . LYS A 1 285 ? -22.522 -3.751 18.193 1.00 96.19 285 LYS A O 1
ATOM 2218 N N . ARG A 1 286 ? -23.468 -5.654 17.430 1.00 93.88 286 ARG A N 1
ATOM 2219 C CA . ARG A 1 286 ? -22.613 -5.872 16.256 1.00 93.88 286 ARG A CA 1
ATOM 2220 C C . ARG A 1 286 ? -23.452 -5.771 14.995 1.00 93.88 286 ARG A C 1
ATOM 2222 O O . ARG A 1 286 ? -24.440 -6.485 14.852 1.00 93.88 286 ARG A O 1
ATOM 2229 N N . ASP A 1 287 ? -23.090 -4.854 14.099 1.00 88.75 287 ASP A N 1
ATOM 2230 C CA . ASP A 1 287 ? -23.765 -4.663 12.804 1.00 88.75 287 ASP A CA 1
ATOM 2231 C C . ASP A 1 287 ? -25.304 -4.569 12.916 1.00 88.75 287 ASP A C 1
ATOM 2233 O O . ASP A 1 287 ? -26.056 -5.109 12.109 1.00 88.75 287 ASP A O 1
ATOM 2237 N N . GLY A 1 288 ? -25.797 -3.904 13.968 1.00 89.81 288 GLY A N 1
ATOM 2238 C CA . GLY A 1 288 ? -27.233 -3.738 14.211 1.00 89.81 288 GLY A CA 1
ATOM 2239 C C . GLY A 1 288 ? -27.884 -4.817 15.082 1.00 89.81 288 GLY A C 1
ATOM 2240 O O . GLY A 1 288 ? -28.945 -4.551 15.645 1.00 89.81 288 GLY A O 1
ATOM 2241 N N . LYS A 1 289 ? -27.248 -5.978 15.249 1.00 94.56 289 LYS A N 1
ATOM 2242 C CA . LYS A 1 289 ? -27.770 -7.125 16.003 1.00 94.56 289 LYS A CA 1
ATOM 2243 C C . LYS A 1 289 ? -27.245 -7.129 17.434 1.00 94.56 289 LYS A C 1
ATOM 2245 O O . LYS A 1 289 ? -26.096 -6.761 17.664 1.00 94.56 289 LYS A O 1
ATOM 2250 N N . LEU A 1 290 ? -28.092 -7.531 18.376 1.00 95.75 290 LEU A N 1
ATOM 2251 C CA . LEU A 1 290 ? -27.700 -7.734 19.769 1.00 95.75 290 LEU A CA 1
ATOM 2252 C C . LEU A 1 290 ? -27.009 -9.092 19.922 1.00 95.75 290 LEU A C 1
ATOM 2254 O O . LEU A 1 290 ? -27.376 -10.054 19.247 1.00 95.75 290 LEU A O 1
ATOM 2258 N N . GLY A 1 291 ? -26.028 -9.149 20.809 1.00 94.56 291 GLY A N 1
ATOM 2259 C CA . GLY A 1 291 ? -25.367 -10.367 21.246 1.00 94.56 291 GLY A CA 1
ATOM 2260 C C . GLY A 1 291 ? -24.876 -10.207 22.677 1.00 94.56 291 GLY A C 1
ATOM 2261 O O . GLY A 1 291 ? -24.766 -9.086 23.176 1.00 94.56 291 GLY A O 1
ATOM 2262 N N . THR A 1 292 ? -24.565 -11.328 23.312 1.00 93.94 292 THR A N 1
ATOM 2263 C CA . THR A 1 292 ? -24.013 -11.365 24.667 1.00 93.94 292 THR A CA 1
ATOM 2264 C C . THR A 1 292 ? -22.723 -12.172 24.628 1.00 93.94 292 THR A C 1
ATOM 2266 O O . THR A 1 292 ? -22.648 -13.197 23.949 1.00 93.94 292 THR A O 1
ATOM 2269 N N . ALA A 1 293 ? -21.683 -11.659 25.275 1.00 90.94 293 ALA A N 1
ATOM 2270 C CA . ALA A 1 293 ? -20.404 -12.331 25.446 1.00 90.94 293 ALA A CA 1
ATOM 2271 C C . ALA A 1 293 ? -20.188 -12.601 26.932 1.00 90.94 293 ALA A C 1
ATOM 2273 O O . ALA A 1 293 ? -20.440 -11.726 27.757 1.00 90.94 293 ALA A O 1
ATOM 2274 N N . GLU A 1 294 ? -19.717 -13.795 27.262 1.00 89.19 294 GLU A N 1
ATOM 2275 C CA . GLU A 1 294 ? -19.595 -14.266 28.638 1.00 89.19 294 GLU A CA 1
ATOM 2276 C C . GLU A 1 294 ? -18.152 -14.671 28.927 1.00 89.19 294 GLU A C 1
ATOM 2278 O O . GLU A 1 294 ? -17.465 -15.225 28.066 1.00 89.19 294 GLU A O 1
ATOM 2283 N N . TYR A 1 295 ? -17.680 -14.372 30.135 1.00 82.94 295 TYR A N 1
ATOM 2284 C CA . TYR A 1 295 ? -16.345 -14.738 30.586 1.00 82.94 295 TYR A CA 1
ATOM 2285 C C . TYR A 1 295 ? -16.335 -15.066 32.072 1.00 82.94 295 TYR A C 1
ATOM 2287 O O . TYR A 1 295 ? -16.826 -14.304 32.909 1.00 82.94 295 TYR A O 1
ATOM 2295 N N . HIS A 1 296 ? -15.726 -16.202 32.395 1.00 76.88 296 HIS A N 1
ATOM 2296 C CA . HIS A 1 296 ? -15.506 -16.648 33.762 1.00 76.88 296 HIS A CA 1
ATOM 2297 C C . HIS A 1 296 ? -14.061 -16.336 34.150 1.00 76.88 296 HIS A C 1
ATOM 2299 O O . HIS A 1 296 ? -13.134 -16.933 33.605 1.00 76.88 296 HIS A O 1
ATOM 2305 N N . SER A 1 297 ? -13.849 -15.418 35.096 1.00 64.69 297 SER A N 1
ATOM 2306 C CA . SER A 1 297 ? -12.512 -15.160 35.636 1.00 64.69 297 SER A CA 1
ATOM 2307 C C . SER A 1 297 ? -12.554 -14.800 37.105 1.00 64.69 297 SER A C 1
ATOM 2309 O O . SER A 1 297 ? -13.353 -13.982 37.549 1.00 64.69 297 SER A O 1
ATOM 2311 N N . TYR A 1 298 ? -11.628 -15.395 37.851 1.00 57.25 298 TYR A N 1
ATOM 2312 C CA . TYR A 1 298 ? -11.538 -15.225 39.291 1.00 57.25 298 TYR A CA 1
ATOM 2313 C C . TYR A 1 298 ? -11.062 -13.820 39.699 1.00 57.25 298 TYR A C 1
ATOM 2315 O O . TYR A 1 298 ? -11.471 -13.375 40.765 1.00 57.25 298 TYR A O 1
ATOM 2323 N N . HIS A 1 299 ? -10.289 -13.095 38.872 1.00 55.41 299 HIS A N 1
ATOM 2324 C CA . HIS A 1 299 ? -9.877 -11.689 39.078 1.00 55.41 299 HIS A CA 1
ATOM 2325 C C . HIS A 1 299 ? -9.902 -10.924 37.739 1.00 55.41 299 HIS A C 1
ATOM 2327 O O . HIS A 1 299 ? -9.311 -11.385 36.756 1.00 55.41 299 HIS A O 1
ATOM 2333 N N . CYS A 1 300 ? -10.564 -9.763 37.681 1.00 55.91 300 CYS A N 1
ATOM 2334 C CA . CYS A 1 300 ? -10.612 -8.918 36.486 1.00 55.91 300 CYS A CA 1
ATOM 2335 C C . CYS A 1 300 ? -10.356 -7.449 36.846 1.00 55.91 300 CYS A C 1
ATOM 2337 O O . CYS A 1 300 ? -11.260 -6.756 37.299 1.00 55.91 300 CYS A O 1
ATOM 2339 N N . ASP A 1 301 ? -9.137 -6.976 36.598 1.00 60.09 301 ASP A N 1
ATOM 2340 C CA . ASP A 1 301 ? -8.842 -5.542 36.543 1.00 60.09 301 ASP A CA 1
ATOM 2341 C C . ASP A 1 301 ? -9.176 -5.007 35.138 1.00 60.09 301 ASP A C 1
ATOM 2343 O O . ASP A 1 301 ? -9.007 -5.720 34.145 1.00 60.09 301 ASP A O 1
ATOM 2347 N N . GLU A 1 302 ? -9.636 -3.756 35.029 1.00 58.62 302 GLU A N 1
ATOM 2348 C CA . GLU A 1 302 ? -9.985 -3.097 33.751 1.00 58.62 302 GLU A CA 1
ATOM 2349 C C . GLU A 1 302 ? -8.835 -3.142 32.732 1.00 58.62 302 GLU A C 1
ATOM 2351 O O . GLU A 1 302 ? -9.066 -3.422 31.553 1.00 58.62 302 GLU A O 1
ATOM 2356 N N . ASP A 1 303 ? -7.592 -2.998 33.205 1.00 59.38 303 ASP A N 1
ATOM 2357 C CA . ASP A 1 303 ? -6.372 -3.072 32.391 1.00 59.38 303 ASP A CA 1
ATOM 2358 C C . ASP A 1 303 ? -6.187 -4.433 31.689 1.00 59.38 303 ASP A C 1
ATOM 2360 O O . ASP A 1 303 ? -5.422 -4.541 30.731 1.00 59.38 303 ASP A O 1
ATOM 2364 N N . ARG A 1 304 ? -6.912 -5.483 32.106 1.00 67.75 304 ARG A N 1
ATOM 2365 C CA . ARG A 1 304 ? -6.866 -6.818 31.482 1.00 67.75 304 ARG A CA 1
ATOM 2366 C C . ARG A 1 304 ? -7.923 -7.048 30.405 1.00 67.75 304 ARG A C 1
ATOM 2368 O O . ARG A 1 304 ? -7.838 -8.052 29.692 1.00 67.75 304 ARG A O 1
ATOM 2375 N N . MET A 1 305 ? -8.899 -6.145 30.242 1.00 80.19 305 MET A N 1
ATOM 2376 C CA . MET A 1 305 ? -9.865 -6.275 29.144 1.00 80.19 305 MET A CA 1
ATOM 2377 C C . MET A 1 305 ? -9.212 -6.099 27.779 1.00 80.19 305 MET A C 1
ATOM 2379 O O . MET A 1 305 ? -9.630 -6.766 26.836 1.00 80.19 305 MET A O 1
ATOM 2383 N N . GLY A 1 306 ? -8.189 -5.243 27.679 1.00 87.31 306 GLY A N 1
ATOM 2384 C CA . GLY A 1 306 ? -7.475 -5.011 26.424 1.00 87.31 306 GLY A CA 1
ATOM 2385 C C . GLY A 1 306 ? -8.319 -4.346 25.341 1.00 87.31 306 GLY A C 1
ATOM 2386 O O . GLY A 1 306 ? -8.055 -4.534 24.158 1.00 87.31 306 GLY A O 1
ATOM 2387 N N . ILE A 1 307 ? -9.362 -3.612 25.729 1.00 91.25 307 ILE A N 1
ATOM 2388 C CA . ILE A 1 307 ? -10.293 -2.965 24.805 1.00 91.25 307 ILE A CA 1
ATOM 2389 C C . ILE A 1 307 ? -9.957 -1.480 24.734 1.00 91.25 307 ILE A C 1
ATOM 2391 O O . ILE A 1 307 ? -9.926 -0.796 25.754 1.00 91.25 307 ILE A O 1
ATOM 2395 N N . LEU A 1 308 ? -9.764 -0.974 23.520 1.00 92.12 308 LEU A N 1
ATOM 2396 C CA . LEU A 1 308 ? -9.658 0.451 23.250 1.00 92.12 308 LEU A CA 1
ATOM 2397 C C . LEU A 1 308 ? -11.004 0.957 22.737 1.00 92.12 308 LEU A C 1
ATOM 2399 O O . LEU A 1 308 ? -11.522 0.446 21.743 1.00 92.12 308 LEU A O 1
ATOM 2403 N N . PHE A 1 309 ? -11.569 1.975 23.379 1.00 92.69 309 PHE A N 1
ATOM 2404 C CA . PHE A 1 309 ? -12.838 2.569 22.965 1.00 92.69 309 PHE A CA 1
ATOM 2405 C C . PHE A 1 309 ? -12.640 3.794 22.070 1.00 92.69 309 PHE A C 1
ATOM 2407 O O . PHE A 1 309 ? -11.619 4.478 22.105 1.00 92.69 309 PHE A O 1
ATOM 2414 N N . VAL A 1 310 ? -13.649 4.086 21.247 1.00 91.38 310 VAL A N 1
ATOM 2415 C CA . VAL A 1 310 ? -13.732 5.365 20.537 1.00 91.38 310 VAL A CA 1
ATOM 2416 C C . VAL A 1 310 ? -14.045 6.456 21.568 1.00 91.38 310 VAL A C 1
ATOM 2418 O O . VAL A 1 310 ? -15.123 6.409 22.173 1.00 91.38 310 VAL A O 1
ATOM 2421 N N . PRO A 1 311 ? -13.170 7.460 21.749 1.00 82.81 311 PRO A N 1
ATOM 2422 C CA . PRO A 1 311 ? -13.371 8.468 22.778 1.00 82.81 311 PRO A CA 1
ATOM 2423 C C . PRO A 1 311 ? -14.611 9.321 22.494 1.00 82.81 311 PRO A C 1
ATOM 2425 O O . PRO A 1 311 ? -14.941 9.631 21.350 1.00 82.81 311 PRO A O 1
ATOM 2428 N N . ARG A 1 312 ? -15.294 9.750 23.560 1.00 79.56 312 ARG A N 1
ATOM 2429 C CA . ARG A 1 312 ? -16.412 10.712 23.482 1.00 79.56 312 ARG A CA 1
ATOM 2430 C C . ARG A 1 312 ? -15.969 12.162 23.693 1.00 79.56 312 ARG A C 1
ATOM 2432 O O . ARG A 1 312 ? -16.687 13.079 23.307 1.00 79.56 312 ARG A O 1
ATOM 2439 N N . LYS A 1 313 ? -14.806 12.369 24.316 1.00 71.75 313 LYS A N 1
ATOM 2440 C CA . LYS A 1 313 ? -14.214 13.678 24.622 1.00 71.75 313 LYS A CA 1
ATOM 2441 C C . LYS A 1 313 ? -12.750 13.687 24.180 1.00 71.75 313 LYS A C 1
ATOM 2443 O O . LYS A 1 313 ? -12.068 12.673 24.258 1.00 71.75 313 LYS A O 1
ATOM 2448 N N . THR A 1 314 ? -12.275 14.824 23.696 1.00 55.78 314 THR A N 1
ATOM 2449 C CA . THR A 1 314 ? -10.926 14.997 23.137 1.00 55.78 314 THR A CA 1
ATOM 2450 C C . THR A 1 314 ? -9.983 15.591 24.174 1.00 55.78 314 THR A C 1
ATOM 2452 O O . THR A 1 314 ? -10.239 16.700 24.636 1.00 55.78 314 THR A O 1
ATOM 2455 N N . SER A 1 315 ? -8.883 14.908 24.510 1.00 50.00 315 SER A N 1
ATOM 2456 C CA . SER A 1 315 ? -7.815 15.489 25.342 1.00 50.00 315 SER A CA 1
ATOM 2457 C C . SER A 1 315 ? -6.501 15.732 24.583 1.00 50.00 315 SER A C 1
ATOM 2459 O O . SER A 1 315 ? -5.861 16.743 24.858 1.00 50.00 315 SER A O 1
ATOM 2461 N N . ARG A 1 316 ? -6.114 14.918 23.580 1.00 48.56 316 ARG A N 1
ATOM 2462 C CA . ARG A 1 316 ? -4.968 15.187 22.674 1.00 48.56 316 ARG A CA 1
ATOM 2463 C C . ARG A 1 316 ? -5.143 14.530 21.294 1.00 48.56 316 ARG A C 1
ATOM 2465 O O . ARG A 1 316 ? -5.624 13.407 21.212 1.00 48.56 316 ARG A O 1
ATOM 2472 N N . PHE A 1 317 ? -4.748 15.231 20.226 1.00 48.25 317 PHE A N 1
ATOM 2473 C CA . PHE A 1 317 ? -4.850 14.773 18.831 1.00 48.25 317 PHE A CA 1
ATOM 2474 C C . PHE A 1 317 ? -3.498 14.326 18.263 1.00 48.25 317 PHE A C 1
ATOM 2476 O O . PHE A 1 317 ? -2.478 14.959 18.540 1.00 48.25 317 PHE A O 1
ATOM 2483 N N . PHE A 1 318 ? -3.519 13.310 17.394 1.00 39.91 318 PHE A N 1
ATOM 2484 C CA . PHE A 1 318 ? -2.487 13.106 16.376 1.00 39.91 318 PHE A CA 1
ATOM 2485 C C . PHE A 1 318 ? -2.722 14.144 15.264 1.00 39.91 318 PHE A C 1
ATOM 2487 O O . PHE A 1 318 ? -3.838 14.238 14.747 1.00 39.91 318 PHE A O 1
ATOM 2494 N N . ARG A 1 319 ? -1.718 14.973 14.965 1.00 40.53 319 ARG A N 1
ATOM 2495 C CA . ARG A 1 319 ? -1.749 15.954 13.868 1.00 40.53 319 ARG A CA 1
ATOM 2496 C C . ARG A 1 319 ? -1.021 15.410 12.652 1.00 40.53 319 ARG A C 1
ATOM 2498 O O . ARG A 1 319 ? 0.057 14.815 12.857 1.00 40.53 319 ARG A O 1
#

Radius of gyration: 26.24 Å; Cα contacts (8 Å, |Δi|>4): 575; chains: 1; bounding box: 63×35×73 Å

pLDDT: mean 87.93, std 11.57, range [39.91, 98.12]

Secondary structure (DSSP, 8-state):
-HHHHHHHHT-EEEHHHHHHHHHHHHHHHTT-GGGGSHHHHHHHHHHHHHHH--S---HHHHHHHHHHHHHHHHHHHHHHTTSSEEEEEE--SSSSSEEEEEEEEEEEEEEEEEEE--THHHHT-------TT--SSS--SSPPPEEEEEEEEEEEEEEESSS-HHHHHHHHHHHHHHHHHHHHHHHHHHTT-HHHHHHHHHHHHHHHHHHHHHHHHHHHHS--SSBPPSSSEEEEEE-TTSHHHHTT--TT-EEEEETTEE--SHHHHHHHHHT--SEEEEEEEETTEEEEEEEE-S---GGGT-EEEPPSS-S----

Nearest PDB structures (foldseek):
  4ynn-assembly1_A  TM=9.426E-01  e=2.399E-03  Legionella pneumophila subsp. pneumophila str. Philadelphia 1
  4a8d-assembly1_A  TM=8.859E-01  e=2.267E-03  Escherichia coli
  3pv2-assembly1_C  TM=9.486E-01  e=4.723E-03  Legionella fallonii
  3pv3-assembly1_C-3  TM=9.451E-01  e=1.041E-02  Legionella fallonii
  8w69-assembly1_E  TM=8.619E-01  e=1.102E-02  Escherichia coli

Foldseek 3Di:
DLQCQQQVQFQAWAPVCVVQQQVQQVVVCVVPVVSVQSLNSLLVQLVCCLPVVPPPGLLLSSLQSSLSVLLVVLVCLLVPQQPPWDWFWADAPVFPIFIKTKTKDKDWDWHWHKYQDDDPVQVVPQADDDDPPHNLRDDPDDGRIDIDIDIDMDIDTDMGFADRSNVLSNVLSVLSNVLSVVSNVLSSCCSPPVVSSNVSSVCRVVVVVVSRVVSRVCRRPDDGLGHQDPFAWAFQQADPPFPLVVLVHGHNKGWQDKPPHGDRAPVVVQVCLVVDAQKIWTWIADPNDIDIGIDGHRDDDPVRRRTDTTDPDDDDHDD

Sequence (319 aa):
ISSTLIILIGIPINLNTLVILLPFSLLLTLLNKRYLCLSYAGGVLSLVSLIFGWPDMDVPSLLALIGILHLTESLLIMLDGQKETVPVVMEHKRFKPIGAFAIGKFWPVPLVILTIPSGILQTAGGGMQMPDWWPLFGGQGGSGLMLFPIAVLLEYNDLAVTARPEQRARKTGLWMGMYSLLILVIAVLSVHYVWLMFAGAVLMPLLHEFLLYWSRKSQLNGNPIFGAPWRGLRILDVAPDTIGSQMGLKPGDILLSLNGKGVNSEEMLREILQTAPMYLWIDYKRDGKLGTAEYHSYHCDEDRMGILFVPRKTSRFFR

Mean predicted aligned error: 7.33 Å